Protein AF-A0ABD0Q3B2-F1 (afdb_monomer)

Organism: Cirrhinus mrigala (NCBI:txid683832)

Solvent-accessible surface area (backbone atoms only — not comparable to full-atom values): 14377 Å² total; per-residue (Å²): 105,59,69,66,43,35,27,76,31,68,46,46,49,70,80,88,77,76,95,49,36,81,89,49,32,48,35,36,31,28,31,40,70,45,72,68,30,71,78,71,72,51,94,75,22,64,41,80,75,47,57,55,81,58,48,62,44,45,81,89,39,49,60,22,42,43,37,42,35,42,29,48,10,52,80,82,55,71,57,78,69,48,76,46,70,42,83,41,44,26,33,83,44,81,87,84,59,85,53,59,71,55,30,73,80,17,80,55,67,68,58,97,92,55,79,43,76,45,76,46,74,68,65,27,55,86,59,50,72,34,68,60,30,50,65,68,75,37,58,86,53,59,70,70,64,62,35,60,66,52,41,49,46,52,50,51,42,48,58,62,42,42,36,52,40,33,39,41,36,32,41,39,28,61,62,49,44,67,68,48,48,46,35,36,40,41,76,73,44,30,48,74,51,79,46,71,42,83,102,52,77,30,17,37,35,45,32,35,24,56,92,82,46,77,89,86,80,85,87,88,78,53,70,49,57,43,41,75,68,39,77,92,29,45,72,58,41,56,60,42,58,75,37,62,74,58,38,52,66,52,74,105

Foldseek 3Di:
DQQAAAAQFKDFDDDDDDPFDPVFKWKWKWKAPDQPLVVVVDPPRIDIDDTANIDHHHPVQANIKMKMKIFTHHNPDTDDIDMDIHPGGHHYADDDDPLVVVLVVQVDADDLVDFFEAEEALAALVVCVDPCNCVPVPVVDDPVCSDPSNSLRVVLRNVLSNNGFKYKYWNAAPCCCNRGNQSSVVSSQKDKDWDADPPDRTTMMMIGHNVRDDDDDDDDDDPLCCCVPPPVNVVVVVVQVVPVVSNVVSND

InterPro domains:
  IPR005135 Endonuclease/exonuclease/phosphatase [PF03372] (119-215)
  IPR036691 Endonuclease/exonuclease/phosphatase superfamily [G3DSA:3.60.10.10] (98-249)
  IPR036691 Endonuclease/exonuclease/phosphatase superfamily [SSF56219] (105-222)
  IPR048821 2',5'-phosphodiesterase 12-like, N-terminal domain [PF21171] (1-91)
  IPR050410 CCR4/nocturin mRNA turnover and transcription [PTHR12121] (100-226)

Radius of gyration: 22.1 Å; Cα contacts (8 Å, |Δi|>4): 434; chains: 1; bounding box: 55×34×66 Å

Structure (mmCIF, N/CA/C/O backbone):
data_AF-A0ABD0Q3B2-F1
#
_entry.id   AF-A0ABD0Q3B2-F1
#
loop_
_atom_site.group_PDB
_atom_site.id
_atom_site.type_symbol
_atom_site.label_atom_id
_atom_site.label_alt_id
_atom_site.label_comp_id
_atom_site.label_asym_id
_atom_site.label_entity_id
_atom_site.label_seq_id
_atom_site.pdbx_PDB_ins_code
_atom_site.Cartn_x
_atom_site.Cartn_y
_atom_site.Cartn_z
_atom_site.occupancy
_atom_site.B_iso_or_equiv
_atom_site.auth_seq_id
_atom_site.auth_comp_id
_atom_site.auth_asym_id
_atom_site.auth_atom_id
_atom_site.pdbx_PDB_model_num
ATOM 1 N N . LEU A 1 1 ? 6.617 9.800 -9.220 1.00 91.75 1 LEU A N 1
ATOM 2 C CA . LEU A 1 1 ? 7.178 8.445 -8.994 1.00 91.75 1 LEU A CA 1
ATOM 3 C C . LEU A 1 1 ? 7.594 8.332 -7.532 1.00 91.75 1 LEU A C 1
ATOM 5 O O . LEU A 1 1 ? 7.822 9.385 -6.944 1.00 91.75 1 LEU A O 1
ATOM 9 N N . PRO A 1 2 ? 7.664 7.121 -6.948 1.00 91.38 2 PRO A N 1
ATOM 10 C CA . PRO A 1 2 ? 8.235 6.930 -5.615 1.00 91.38 2 PRO A CA 1
ATOM 11 C C . PRO A 1 2 ? 9.651 7.513 -5.521 1.00 91.38 2 PRO A C 1
ATOM 13 O O . PRO A 1 2 ? 10.395 7.476 -6.503 1.00 91.38 2 PRO A O 1
ATOM 16 N N . SER A 1 3 ? 10.004 8.047 -4.352 1.00 90.06 3 SER A N 1
ATOM 17 C CA . SER A 1 3 ? 11.338 8.576 -4.035 1.00 90.06 3 SER A CA 1
ATOM 18 C C . SER A 1 3 ? 12.398 7.474 -3.993 1.00 90.06 3 SER A C 1
ATOM 20 O O . SER A 1 3 ? 13.497 7.667 -4.510 1.00 90.06 3 SER A O 1
ATOM 22 N N . SER A 1 4 ? 12.040 6.324 -3.414 1.00 92.75 4 SER A N 1
ATOM 23 C CA . SER A 1 4 ? 12.872 5.125 -3.288 1.00 92.75 4 SER A CA 1
ATOM 24 C C . SER A 1 4 ? 12.392 4.019 -4.231 1.00 92.75 4 SER A C 1
ATOM 26 O O . SER A 1 4 ? 11.199 3.704 -4.288 1.00 92.75 4 SER A O 1
ATOM 28 N N . LEU A 1 5 ? 13.334 3.421 -4.960 1.00 96.25 5 LEU A N 1
ATOM 29 C CA . LEU A 1 5 ? 13.115 2.347 -5.927 1.00 96.25 5 LEU A CA 1
ATOM 30 C C . LEU A 1 5 ? 14.019 1.174 -5.552 1.00 96.25 5 LEU A C 1
ATOM 32 O O . LEU A 1 5 ? 15.224 1.362 -5.438 1.00 96.25 5 LEU A O 1
ATOM 36 N N . MET A 1 6 ? 13.473 -0.034 -5.411 1.00 97.56 6 MET A N 1
ATOM 37 C CA . MET A 1 6 ? 14.264 -1.221 -5.070 1.00 97.56 6 MET A CA 1
ATOM 38 C C . MET A 1 6 ? 14.091 -2.337 -6.097 1.00 97.56 6 MET A C 1
ATOM 40 O O . MET A 1 6 ? 12.980 -2.620 -6.551 1.00 97.56 6 MET A O 1
ATOM 44 N N . ALA A 1 7 ? 15.192 -3.008 -6.429 1.00 97.69 7 ALA A N 1
ATOM 45 C CA . ALA A 1 7 ? 15.169 -4.206 -7.256 1.00 97.69 7 ALA A CA 1
ATOM 46 C C . ALA A 1 7 ? 14.305 -5.301 -6.606 1.00 97.69 7 ALA A C 1
ATOM 48 O O . ALA A 1 7 ? 14.466 -5.636 -5.433 1.00 97.69 7 ALA A O 1
ATOM 49 N N . GLY A 1 8 ? 13.369 -5.853 -7.375 1.00 96.94 8 GLY A N 1
ATOM 50 C CA . GLY A 1 8 ? 12.404 -6.856 -6.941 1.00 96.94 8 GLY A CA 1
ATOM 51 C C . GLY A 1 8 ? 11.179 -6.296 -6.211 1.00 96.94 8 GLY A C 1
ATOM 52 O O . GLY A 1 8 ? 10.430 -7.095 -5.645 1.00 96.94 8 GLY A O 1
ATOM 53 N N . PHE A 1 9 ? 10.970 -4.973 -6.196 1.00 97.56 9 PHE A N 1
ATOM 54 C CA . PHE A 1 9 ? 9.820 -4.312 -5.565 1.00 97.56 9 PHE A CA 1
ATOM 55 C C . PHE A 1 9 ? 8.997 -3.512 -6.589 1.00 97.56 9 PHE A C 1
ATOM 57 O O . PHE A 1 9 ? 9.572 -2.894 -7.486 1.00 97.56 9 PHE A O 1
ATOM 64 N N . PRO A 1 10 ? 7.655 -3.513 -6.487 1.00 96.94 10 PRO A N 1
ATOM 65 C CA . PRO A 1 10 ? 6.795 -2.885 -7.482 1.00 96.94 10 PRO A CA 1
ATOM 66 C C . PRO A 1 10 ? 6.817 -1.356 -7.376 1.00 96.94 10 PRO A C 1
ATOM 68 O O . PRO A 1 10 ? 6.440 -0.764 -6.363 1.00 96.94 10 PRO A O 1
ATOM 71 N N . VAL A 1 11 ? 7.177 -0.700 -8.473 1.00 96.62 11 VAL A N 1
ATOM 72 C CA . VAL A 1 11 ? 7.132 0.751 -8.637 1.00 96.62 11 VAL A CA 1
ATOM 73 C C . VAL A 1 11 ? 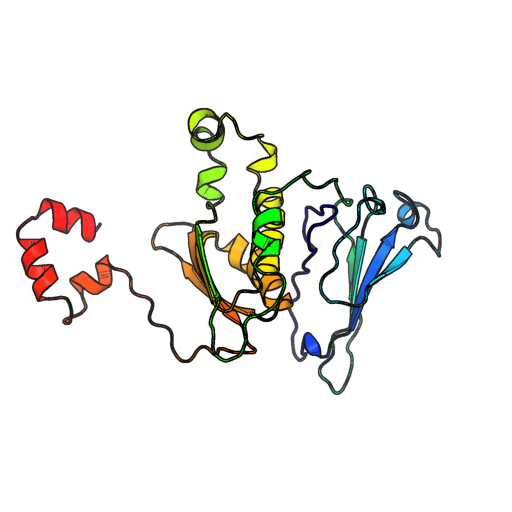5.738 1.144 -9.107 1.00 96.62 11 VAL A C 1
ATOM 75 O O . VAL A 1 11 ? 5.358 0.927 -10.257 1.00 96.62 11 VAL A O 1
ATOM 78 N N . CYS A 1 12 ? 4.976 1.735 -8.191 1.00 95.31 12 CYS A N 1
ATOM 79 C CA . CYS A 1 12 ? 3.592 2.135 -8.423 1.00 95.31 12 CYS A CA 1
ATOM 80 C C . CYS A 1 12 ? 3.503 3.664 -8.578 1.00 95.31 12 CYS A C 1
ATOM 82 O O . CYS A 1 12 ? 3.705 4.381 -7.591 1.00 95.31 12 CYS A O 1
ATOM 84 N N . PRO A 1 13 ? 3.238 4.201 -9.783 1.00 94.81 13 PRO A N 1
ATOM 85 C CA . PRO A 1 13 ? 3.098 5.636 -9.980 1.00 94.81 13 PRO A CA 1
ATOM 86 C C . PRO A 1 13 ? 1.765 6.142 -9.407 1.00 94.81 13 PRO A C 1
ATOM 88 O O . PRO A 1 13 ? 0.708 5.555 -9.644 1.00 94.81 13 PRO A O 1
ATOM 91 N N . LYS A 1 14 ? 1.811 7.277 -8.698 1.00 94.19 14 LYS A N 1
ATOM 92 C CA . LYS A 1 14 ? 0.619 8.063 -8.365 1.00 94.19 14 LYS A CA 1
ATOM 93 C C . LYS A 1 14 ? 0.149 8.805 -9.611 1.00 94.19 14 LYS A C 1
ATOM 95 O O . LYS A 1 14 ? 0.906 9.603 -10.162 1.00 94.19 14 LYS A O 1
ATOM 100 N N . LEU A 1 15 ? -1.070 8.507 -10.050 1.00 93.25 15 LEU A N 1
ATOM 101 C CA . LEU A 1 15 ? -1.687 9.085 -11.237 1.00 93.25 15 LEU A CA 1
ATOM 102 C C . LEU A 1 15 ? -3.029 9.682 -10.838 1.00 93.25 15 LEU A C 1
ATOM 104 O O . LEU A 1 15 ? -3.897 8.973 -10.340 1.00 93.25 15 LEU A O 1
ATOM 108 N N . GLU A 1 16 ? -3.178 10.977 -11.074 1.00 90.94 16 GLU A N 1
ATOM 109 C CA . GLU A 1 16 ? -4.448 11.685 -10.970 1.00 90.94 16 GLU A CA 1
ATOM 110 C C . GLU A 1 16 ? -4.842 12.079 -12.392 1.00 90.94 16 GLU A C 1
ATOM 112 O O . GLU A 1 16 ? -4.025 12.609 -13.149 1.00 90.94 16 GLU A O 1
ATOM 117 N N . MET A 1 17 ? -6.062 11.724 -12.785 1.00 90.00 17 MET A N 1
ATOM 118 C CA . MET A 1 17 ? -6.537 11.878 -14.152 1.00 90.00 17 MET A CA 1
ATOM 119 C C . MET A 1 17 ? -7.932 12.477 -14.155 1.00 90.00 17 MET A C 1
ATOM 121 O O . MET A 1 17 ? -8.809 12.044 -13.412 1.00 90.00 17 MET A O 1
ATOM 125 N N . GLU A 1 18 ? -8.135 13.440 -15.044 1.00 92.75 18 GLU A N 1
ATOM 126 C CA . GLU A 1 18 ? -9.436 14.029 -15.327 1.00 92.75 18 GLU A CA 1
ATOM 127 C C . GLU A 1 18 ? -9.885 13.607 -16.728 1.00 92.75 18 GLU A C 1
ATOM 129 O O . GLU A 1 18 ? -9.070 13.506 -17.647 1.00 92.75 18 GLU A O 1
ATOM 134 N N . PHE A 1 19 ? -11.189 13.372 -16.898 1.00 93.56 19 PHE A N 1
ATOM 135 C CA . PHE A 1 19 ? -11.814 13.028 -18.186 1.00 93.56 19 PHE A CA 1
ATOM 136 C C . PHE A 1 19 ? -11.229 11.791 -18.899 1.00 93.56 19 PHE A C 1
ATOM 138 O O . PHE A 1 19 ? -11.386 11.649 -20.117 1.00 93.56 19 PHE A O 1
ATOM 145 N N . GLY A 1 20 ? -10.587 10.892 -18.153 1.00 93.06 20 GLY A N 1
ATOM 146 C CA . GLY A 1 20 ? -9.977 9.667 -18.662 1.00 93.06 20 GLY A CA 1
ATOM 147 C C . GLY A 1 20 ? -10.163 8.477 -17.727 1.00 93.06 20 GLY A C 1
ATOM 148 O O . GLY A 1 20 ? -10.656 8.618 -16.610 1.00 93.06 20 GLY A O 1
ATOM 149 N N . ASP A 1 21 ? -9.768 7.308 -18.219 1.00 92.44 21 ASP A N 1
ATOM 150 C CA . ASP A 1 21 ? -9.742 6.047 -17.487 1.00 92.44 21 ASP A CA 1
ATOM 151 C C . ASP A 1 21 ? -8.318 5.479 -17.554 1.00 92.44 21 ASP A C 1
ATOM 153 O O . ASP A 1 21 ? -7.704 5.377 -18.622 1.00 92.44 21 ASP A O 1
ATOM 157 N N . LEU A 1 22 ? -7.771 5.110 -16.397 1.00 92.25 22 LEU A N 1
ATOM 158 C CA . LEU A 1 22 ? -6.437 4.525 -16.293 1.00 92.25 22 LEU A CA 1
ATOM 159 C C . LEU A 1 22 ? -6.346 3.163 -16.992 1.00 92.25 22 LEU A C 1
ATOM 161 O O . LEU A 1 22 ? -5.268 2.821 -17.470 1.00 92.25 22 LEU A O 1
ATOM 165 N N . ASN A 1 23 ? -7.448 2.420 -17.104 1.00 91.00 23 ASN A N 1
ATOM 166 C CA . ASN A 1 23 ? -7.490 1.155 -17.843 1.00 91.00 23 ASN A CA 1
ATOM 167 C C . ASN A 1 23 ? -7.450 1.369 -19.365 1.00 91.00 23 ASN A C 1
ATOM 169 O O . ASN A 1 23 ? -6.965 0.510 -20.093 1.00 91.00 23 ASN A O 1
ATOM 173 N N . GLU A 1 24 ? -7.902 2.534 -19.835 1.00 94.94 24 GLU A N 1
ATOM 174 C CA . GLU A 1 24 ? -7.905 2.930 -21.251 1.00 94.94 24 GLU A CA 1
ATOM 175 C C . GLU A 1 24 ? -6.679 3.781 -21.631 1.00 94.94 24 GLU A C 1
ATOM 177 O O . GLU A 1 24 ? -6.575 4.304 -22.744 1.00 94.94 24 GLU A O 1
ATOM 182 N N . SER A 1 25 ? -5.747 3.965 -20.694 1.00 96.25 25 SER A N 1
ATOM 183 C CA . SER A 1 25 ? -4.531 4.759 -20.869 1.00 96.25 25 SER A CA 1
ATOM 184 C C . SER A 1 25 ? -3.350 3.892 -21.305 1.00 96.25 25 SER A C 1
ATOM 186 O O . SER A 1 25 ? -3.321 2.683 -21.090 1.00 96.25 25 SER A O 1
ATOM 188 N N . LYS A 1 26 ? -2.338 4.510 -21.927 1.00 97.06 26 LYS A N 1
ATOM 189 C CA . LYS A 1 26 ? -1.110 3.811 -22.340 1.00 97.06 26 LYS A CA 1
ATOM 190 C C . LYS A 1 26 ? 0.040 4.146 -21.409 1.00 97.06 26 LYS A C 1
ATOM 192 O O . LYS A 1 26 ? 0.353 5.322 -21.215 1.00 97.06 26 LYS A O 1
ATOM 197 N N . PHE A 1 27 ? 0.719 3.117 -20.922 1.00 97.56 27 PHE A N 1
ATOM 198 C CA . PHE A 1 27 ? 1.891 3.247 -20.068 1.00 97.56 27 PHE A CA 1
ATOM 199 C C . PHE A 1 27 ? 3.121 2.710 -20.787 1.00 97.56 27 PHE A C 1
ATOM 201 O O . PHE A 1 27 ? 3.035 1.751 -21.549 1.00 97.56 27 PHE A O 1
ATOM 208 N N . ARG A 1 28 ? 4.267 3.357 -20.582 1.00 97.94 28 ARG A N 1
ATOM 209 C CA . ARG A 1 28 ? 5.569 2.877 -21.049 1.00 97.94 28 ARG A CA 1
ATOM 210 C C . ARG A 1 28 ? 6.618 3.184 -19.995 1.00 97.94 28 ARG A C 1
ATOM 212 O O . ARG A 1 28 ? 6.675 4.297 -19.473 1.00 97.94 28 ARG A O 1
ATOM 219 N N . TRP A 1 29 ? 7.454 2.203 -19.712 1.00 98.12 29 TRP A N 1
ATOM 220 C CA . TRP A 1 29 ? 8.580 2.311 -18.800 1.00 98.12 29 TRP A CA 1
ATOM 221 C C . TRP A 1 29 ? 9.877 2.246 -19.575 1.00 98.12 29 TRP A C 1
ATOM 223 O O . TRP A 1 29 ? 10.030 1.424 -20.478 1.00 98.12 29 TRP A O 1
ATOM 233 N N . PHE A 1 30 ? 10.825 3.082 -19.180 1.00 96.94 30 PHE A N 1
ATOM 234 C CA . PHE A 1 30 ? 12.162 3.126 -19.737 1.00 96.94 30 PHE A CA 1
ATOM 235 C C . PHE A 1 30 ? 13.182 3.118 -18.607 1.00 96.94 30 PHE A C 1
ATOM 237 O O . PHE A 1 30 ? 12.935 3.672 -17.538 1.00 96.94 30 PHE A O 1
ATOM 244 N N . LYS A 1 31 ? 14.344 2.529 -18.856 1.00 95.75 31 LYS A N 1
ATOM 245 C CA . LYS A 1 31 ? 15.515 2.631 -17.981 1.00 95.75 31 LYS A CA 1
ATOM 246 C C . LYS A 1 31 ? 16.688 3.213 -18.744 1.00 95.75 31 LYS A C 1
ATOM 248 O O . LYS A 1 31 ? 16.727 3.116 -19.972 1.00 95.75 31 LYS A O 1
ATOM 253 N N . GLU A 1 32 ? 17.642 3.777 -18.021 1.00 94.88 32 GLU A N 1
ATOM 254 C CA . GLU A 1 32 ? 18.893 4.200 -18.641 1.00 94.88 32 GLU A CA 1
ATOM 255 C C . GLU A 1 32 ? 19.636 3.015 -19.276 1.00 94.88 32 GLU A C 1
ATOM 257 O O . GLU A 1 32 ? 19.584 1.889 -18.779 1.00 94.88 32 GLU A O 1
ATOM 262 N N . THR A 1 33 ? 20.347 3.254 -20.374 1.00 92.19 33 THR A N 1
ATOM 263 C CA . THR A 1 33 ? 21.210 2.236 -21.000 1.00 92.19 33 THR A CA 1
ATOM 264 C C . THR A 1 33 ? 22.503 1.999 -20.220 1.00 92.19 33 THR A C 1
ATOM 266 O O . THR A 1 33 ? 23.014 0.879 -20.195 1.00 92.19 33 THR A O 1
ATOM 269 N N . SER A 1 34 ? 22.999 3.029 -19.535 1.00 89.00 34 SER A N 1
ATOM 270 C CA . SER A 1 34 ? 24.105 2.969 -18.581 1.00 89.00 34 SER A CA 1
ATOM 271 C C . SER A 1 34 ? 23.916 4.025 -17.487 1.00 89.00 34 SER A C 1
ATOM 273 O O . SER A 1 34 ? 23.201 5.002 -17.718 1.00 89.00 34 SER A O 1
ATOM 275 N N . PRO A 1 35 ? 24.559 3.889 -16.313 1.00 88.38 35 PRO A N 1
ATOM 276 C CA . PRO A 1 35 ? 24.433 4.880 -15.248 1.00 88.38 35 PRO A CA 1
ATOM 277 C C . PRO A 1 35 ? 24.758 6.296 -15.743 1.00 88.38 35 PRO A C 1
ATOM 279 O O . PRO A 1 35 ? 25.829 6.526 -16.303 1.00 88.38 35 PRO A O 1
ATOM 282 N N . SER A 1 36 ? 23.850 7.246 -15.510 1.00 85.50 36 SER A N 1
ATOM 283 C CA . SER A 1 36 ? 23.970 8.654 -15.932 1.00 85.50 36 SER A CA 1
ATOM 284 C C . SER A 1 36 ? 23.963 8.915 -17.452 1.00 85.50 36 SER A C 1
ATOM 286 O O . SER A 1 36 ? 24.315 10.020 -17.867 1.00 85.50 36 SER A O 1
ATOM 288 N N . ALA A 1 37 ? 23.527 7.968 -18.293 1.00 81.31 37 ALA A N 1
ATOM 289 C CA . ALA A 1 37 ? 23.467 8.137 -19.753 1.00 81.31 37 ALA A CA 1
ATOM 290 C C . ALA A 1 37 ? 22.591 9.324 -20.204 1.00 81.31 37 ALA A C 1
ATOM 292 O O . ALA A 1 37 ? 22.870 9.963 -21.220 1.00 81.31 37 ALA A O 1
ATOM 293 N N . HIS A 1 38 ? 21.547 9.665 -19.442 1.00 77.31 38 HIS A N 1
ATOM 294 C CA . HIS A 1 38 ? 20.694 10.821 -19.753 1.00 77.31 38 HIS A CA 1
ATOM 295 C C . HIS A 1 38 ? 21.427 12.171 -19.643 1.00 77.31 38 HIS A C 1
ATOM 297 O O . HIS A 1 38 ? 21.015 13.147 -20.267 1.00 77.31 38 HIS A O 1
ATOM 303 N N . MET A 1 39 ? 22.520 12.239 -18.873 1.00 79.19 39 MET A N 1
ATOM 304 C CA . MET A 1 39 ? 23.312 13.462 -18.686 1.00 79.19 39 MET A CA 1
ATOM 305 C C . MET A 1 39 ? 24.305 13.699 -19.828 1.00 79.19 39 MET A C 1
ATOM 307 O O . MET A 1 39 ? 24.748 14.826 -20.030 1.00 79.19 39 MET A O 1
ATOM 311 N N . SER A 1 40 ? 24.649 12.656 -20.591 1.00 74.06 40 SER A N 1
ATOM 312 C CA . SER A 1 40 ? 25.566 12.746 -21.736 1.00 74.06 40 SER A CA 1
ATOM 313 C C . SER A 1 40 ? 24.948 13.379 -22.988 1.00 74.06 40 SER A C 1
ATOM 315 O O . SER A 1 40 ? 25.677 13.657 -23.936 1.00 74.06 40 SER A O 1
ATOM 317 N N . GLY A 1 41 ? 23.631 13.622 -23.009 1.00 66.44 41 GLY A N 1
ATOM 318 C CA . GLY A 1 41 ? 22.933 14.190 -24.172 1.00 66.44 41 GLY A CA 1
ATOM 319 C C . GLY A 1 41 ? 22.808 13.230 -25.362 1.00 66.44 41 GLY A C 1
ATOM 320 O O . GLY A 1 41 ? 22.501 13.671 -26.469 1.00 66.44 41 GLY A O 1
ATOM 321 N N . ASP A 1 42 ? 23.055 11.937 -25.142 1.00 71.56 42 ASP A N 1
ATOM 322 C CA . ASP A 1 42 ? 22.977 10.908 -26.173 1.00 71.56 42 ASP A CA 1
ATOM 323 C C . ASP A 1 42 ? 21.512 10.598 -26.526 1.00 71.56 42 ASP A C 1
ATOM 325 O O . ASP A 1 42 ? 20.656 10.505 -25.639 1.00 71.56 42 ASP A O 1
ATOM 329 N N . GLN A 1 43 ? 21.206 10.448 -27.817 1.00 66.12 43 GLN A N 1
ATOM 330 C CA . GLN A 1 43 ? 19.822 10.280 -28.287 1.00 66.12 43 GLN A CA 1
ATOM 331 C C . GLN A 1 43 ? 19.225 8.916 -27.910 1.00 66.12 43 GLN A C 1
ATOM 333 O O . GLN A 1 43 ? 18.003 8.794 -27.848 1.00 66.12 43 GLN A O 1
ATOM 338 N N . ASP A 1 44 ? 20.067 7.924 -27.604 1.00 80.31 44 ASP A N 1
ATOM 339 C CA . ASP A 1 44 ? 19.670 6.537 -27.324 1.00 80.31 44 ASP A CA 1
ATOM 340 C C . ASP A 1 44 ? 19.932 6.130 -25.857 1.00 80.31 44 ASP A C 1
ATOM 342 O O . ASP A 1 44 ? 20.265 4.991 -25.527 1.00 80.31 44 ASP A O 1
ATOM 346 N N . CYS A 1 45 ? 19.805 7.088 -24.931 1.00 89.81 45 CYS A N 1
ATOM 347 C CA . CYS A 1 45 ? 20.066 6.876 -23.502 1.00 89.81 45 CYS A CA 1
ATOM 348 C C . CYS A 1 45 ? 18.960 6.107 -22.752 1.00 89.81 45 CYS A C 1
ATOM 350 O O . CYS A 1 45 ? 19.157 5.747 -21.589 1.00 89.81 45 CYS A O 1
ATOM 352 N N . TRP A 1 46 ? 17.823 5.822 -23.399 1.00 93.56 46 TRP A N 1
ATOM 353 C CA . TRP A 1 46 ? 16.651 5.185 -22.792 1.00 93.56 46 TRP A CA 1
ATOM 354 C C . TRP A 1 46 ? 16.255 3.898 -23.509 1.00 93.56 46 TRP A C 1
ATOM 356 O O . TRP A 1 46 ? 15.947 3.898 -24.697 1.00 93.56 46 TRP A O 1
ATOM 366 N N . LYS A 1 47 ? 16.153 2.803 -22.754 1.00 94.69 47 LYS A N 1
ATOM 367 C CA . LYS A 1 47 ? 15.639 1.518 -23.237 1.00 94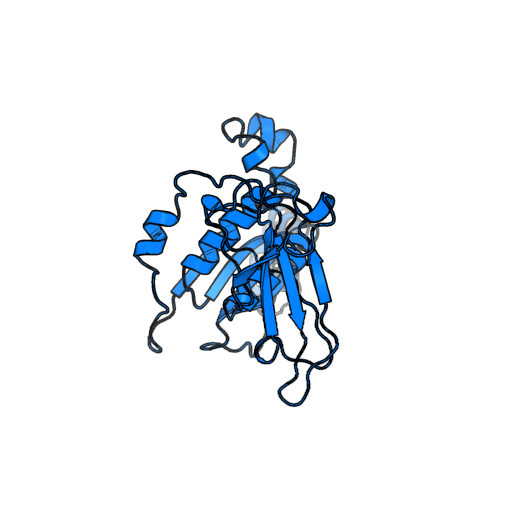.69 47 LYS A CA 1
ATOM 368 C C . LYS A 1 47 ? 14.256 1.247 -22.660 1.00 94.69 47 LYS A C 1
ATOM 370 O O . LYS A 1 47 ? 14.097 1.249 -21.442 1.00 94.69 47 LYS A O 1
ATOM 375 N N . GLU A 1 48 ? 13.277 0.959 -23.514 1.00 96.50 48 GLU A N 1
ATOM 376 C CA . GLU A 1 48 ? 11.937 0.538 -23.081 1.00 96.50 48 GLU A CA 1
ATOM 377 C C . GLU A 1 48 ? 11.981 -0.838 -22.396 1.00 96.50 48 GLU A C 1
ATOM 379 O O . GLU A 1 48 ? 12.658 -1.759 -22.862 1.00 96.50 48 GLU A O 1
ATOM 384 N N . VAL A 1 49 ? 11.269 -0.970 -21.276 1.00 96.06 49 VAL A N 1
ATOM 385 C CA . VAL A 1 49 ? 11.288 -2.162 -20.409 1.00 96.06 49 VAL A CA 1
ATOM 386 C C . VAL A 1 49 ? 9.911 -2.678 -20.007 1.00 96.06 49 VAL A C 1
ATOM 388 O O . VAL A 1 49 ? 9.828 -3.765 -19.443 1.00 96.06 49 VAL A O 1
ATOM 391 N N . GLY A 1 50 ? 8.832 -1.951 -20.290 1.00 95.06 50 GLY A N 1
ATOM 392 C CA . GLY A 1 50 ? 7.489 -2.410 -19.942 1.00 95.06 50 GLY A CA 1
ATOM 393 C C . GLY A 1 50 ? 6.392 -1.471 -20.417 1.00 95.06 50 GLY A C 1
ATOM 394 O O . GLY A 1 50 ? 6.654 -0.305 -20.707 1.00 95.06 50 GLY A O 1
ATOM 395 N N . GLN A 1 51 ? 5.168 -1.992 -20.487 1.00 96.69 51 GLN A N 1
ATOM 396 C CA . GLN A 1 51 ? 3.977 -1.255 -20.932 1.00 96.69 51 GLN A CA 1
ATOM 397 C C . GLN A 1 51 ? 2.829 -1.285 -19.913 1.00 96.69 51 GLN A C 1
ATOM 399 O O . GLN A 1 51 ? 1.768 -0.708 -20.141 1.00 96.69 51 GLN A O 1
ATOM 404 N N . ASP A 1 52 ? 3.052 -1.930 -18.770 1.00 95.75 52 ASP A N 1
ATOM 405 C CA . ASP A 1 52 ? 2.097 -1.980 -17.673 1.00 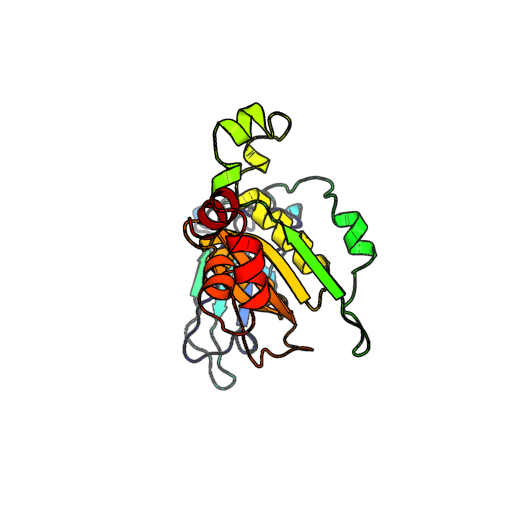95.75 52 ASP A CA 1
ATOM 406 C C . ASP A 1 52 ? 2.149 -0.707 -16.824 1.00 95.75 52 ASP A C 1
ATOM 408 O O . ASP A 1 52 ? 3.129 0.046 -16.816 1.00 95.75 52 ASP A O 1
ATOM 412 N N . ARG A 1 53 ? 1.096 -0.479 -16.036 1.00 94.94 53 ARG A N 1
ATOM 413 C CA . ARG A 1 53 ? 1.056 0.630 -15.074 1.00 94.94 53 ARG A CA 1
ATOM 414 C C . ARG A 1 53 ? 2.128 0.501 -13.988 1.00 94.94 53 ARG A C 1
ATOM 416 O O . ARG A 1 53 ? 2.647 1.513 -13.522 1.00 94.94 53 ARG A O 1
ATOM 423 N N . VAL A 1 54 ? 2.450 -0.727 -13.588 1.00 96.56 54 VAL A N 1
ATOM 424 C CA . VAL A 1 54 ? 3.437 -1.046 -12.548 1.00 96.56 54 VAL A CA 1
ATOM 425 C C . VAL A 1 54 ? 4.681 -1.627 -13.203 1.00 96.56 54 VAL A C 1
ATOM 427 O O . VAL A 1 54 ? 4.581 -2.481 -14.077 1.00 96.56 54 VAL A O 1
ATOM 430 N N . PHE A 1 55 ? 5.855 -1.207 -12.742 1.00 96.88 55 PHE A N 1
ATOM 431 C CA . PHE A 1 55 ? 7.133 -1.780 -13.158 1.00 96.88 55 PHE A CA 1
ATOM 432 C C . PHE A 1 55 ? 7.862 -2.362 -11.954 1.00 96.88 55 PHE A C 1
ATOM 434 O O . PHE A 1 55 ? 7.924 -1.724 -10.910 1.00 96.88 55 PHE A O 1
ATOM 441 N N . THR A 1 56 ? 8.424 -3.563 -12.082 1.00 97.56 56 THR A N 1
ATOM 442 C CA . THR A 1 56 ? 9.255 -4.170 -11.032 1.00 97.56 56 THR A CA 1
ATOM 443 C C . THR A 1 56 ? 10.695 -4.240 -11.536 1.00 97.56 56 THR A C 1
ATOM 445 O O . THR A 1 56 ? 10.979 -5.085 -12.388 1.00 97.56 56 THR A O 1
ATOM 448 N N . PRO A 1 57 ? 11.603 -3.371 -11.050 1.00 97.25 57 PRO A N 1
ATOM 449 C CA . PRO A 1 57 ? 13.002 -3.398 -11.442 1.00 97.25 57 PRO A CA 1
ATOM 450 C C . PRO A 1 57 ? 13.650 -4.731 -11.070 1.00 97.25 57 PRO A C 1
ATOM 452 O O . PRO A 1 57 ? 13.311 -5.349 -10.064 1.00 97.25 57 PRO A O 1
ATOM 455 N N . SER A 1 58 ? 14.613 -5.166 -11.863 1.00 96.88 58 SER A N 1
ATOM 456 C CA . SER A 1 58 ? 15.456 -6.333 -11.618 1.00 96.88 58 SER A CA 1
ATOM 457 C C . SER A 1 58 ? 16.806 -5.926 -11.022 1.00 96.88 58 SER A C 1
ATOM 459 O O . SER A 1 58 ? 17.170 -4.751 -11.000 1.00 96.88 58 SER A O 1
ATOM 461 N N . ASN A 1 59 ? 17.616 -6.903 -10.609 1.00 96.75 59 ASN A N 1
ATOM 462 C CA . ASN A 1 59 ? 18.981 -6.632 -10.139 1.00 96.75 59 ASN A CA 1
ATOM 463 C C . ASN A 1 59 ? 19.889 -6.027 -11.227 1.00 96.75 59 ASN A C 1
ATOM 465 O O . ASN A 1 59 ? 20.891 -5.402 -10.899 1.00 96.75 59 ASN A O 1
ATOM 469 N N . GLN A 1 60 ? 19.551 -6.188 -12.512 1.00 96.12 60 GLN A N 1
ATOM 470 C CA . GLN A 1 60 ? 20.291 -5.566 -13.619 1.00 96.12 60 GLN A CA 1
ATOM 471 C C . GLN A 1 60 ? 20.005 -4.067 -13.748 1.00 96.12 60 GLN A C 1
ATOM 473 O O . GLN A 1 60 ? 20.696 -3.380 -14.495 1.00 96.12 60 GLN A O 1
ATOM 478 N N . ASP A 1 61 ? 18.976 -3.576 -13.057 1.00 96.69 61 ASP A N 1
ATOM 479 C CA . ASP A 1 61 ? 18.553 -2.181 -13.123 1.00 96.69 61 ASP A CA 1
ATOM 480 C C . ASP A 1 61 ? 19.181 -1.331 -12.013 1.00 96.69 61 ASP A C 1
ATOM 482 O O . ASP A 1 61 ? 19.043 -0.111 -12.028 1.00 96.69 61 ASP A O 1
ATOM 486 N N . ILE A 1 62 ? 19.893 -1.959 -11.068 1.00 97.38 62 ILE A N 1
ATOM 487 C CA . ILE A 1 62 ? 20.543 -1.284 -9.941 1.00 97.38 62 ILE A CA 1
ATOM 488 C C . ILE A 1 62 ? 21.520 -0.216 -10.453 1.00 97.38 62 ILE A C 1
ATOM 490 O O . ILE A 1 62 ? 22.365 -0.479 -11.309 1.00 97.38 62 ILE A O 1
ATOM 494 N N . GLY A 1 63 ? 21.412 0.992 -9.898 1.00 96.69 63 GLY A N 1
ATOM 495 C CA . GLY A 1 63 ? 22.216 2.153 -10.283 1.00 96.69 63 GLY A CA 1
ATOM 496 C C . GLY A 1 63 ? 21.688 2.926 -11.495 1.00 96.69 63 GLY A C 1
ATOM 497 O O . GLY A 1 63 ? 22.285 3.939 -11.856 1.00 96.69 63 GLY A O 1
ATOM 498 N N . LEU A 1 64 ? 20.579 2.495 -12.104 1.00 96.50 64 LEU A N 1
ATOM 499 C CA . LEU A 1 64 ? 19.955 3.172 -13.242 1.00 96.50 64 LEU A CA 1
ATOM 500 C C . LEU A 1 64 ? 18.749 3.997 -12.79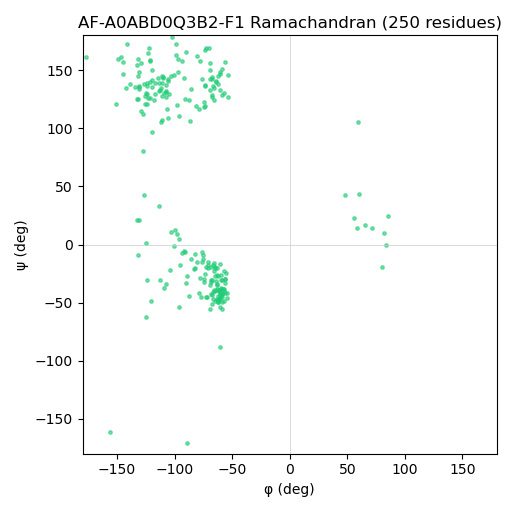3 1.00 96.50 64 LEU A C 1
ATOM 502 O O . LEU A 1 64 ? 17.999 3.598 -11.897 1.00 96.50 64 LEU A O 1
ATOM 506 N N . LYS A 1 65 ? 18.522 5.136 -13.449 1.00 96.12 65 LYS A N 1
ATOM 507 C CA . LYS A 1 65 ? 17.241 5.840 -13.367 1.00 96.12 65 LYS A CA 1
ATOM 508 C C . LYS A 1 65 ? 16.180 5.180 -14.236 1.00 96.12 65 LYS A C 1
ATOM 510 O O . LYS A 1 65 ? 16.465 4.485 -15.214 1.00 96.12 65 LYS A O 1
ATOM 515 N N . VAL A 1 66 ? 14.933 5.455 -13.879 1.00 96.81 66 VAL A N 1
ATOM 516 C CA . VAL A 1 66 ? 13.748 4.951 -14.563 1.00 96.81 66 VAL A CA 1
ATOM 517 C C . VAL A 1 66 ? 12.883 6.132 -14.989 1.00 96.81 66 VAL A C 1
ATOM 519 O O . VAL A 1 66 ? 12.658 7.062 -14.215 1.00 96.81 66 VAL A O 1
ATOM 522 N N . MET A 1 67 ? 12.377 6.086 -16.216 1.00 96.69 67 MET A N 1
ATOM 523 C CA . MET A 1 67 ? 11.423 7.044 -16.754 1.00 96.69 67 MET A CA 1
ATOM 524 C C . MET A 1 67 ? 10.087 6.352 -17.008 1.00 96.69 67 MET A C 1
ATOM 526 O O . MET A 1 67 ? 10.013 5.290 -17.623 1.00 96.69 67 MET A O 1
ATOM 530 N N . PHE A 1 68 ? 9.019 6.987 -16.550 1.00 97.56 68 PHE A N 1
ATOM 531 C CA . PHE A 1 68 ? 7.649 6.564 -16.776 1.00 97.56 68 PHE A CA 1
ATOM 532 C C . PHE A 1 68 ? 6.965 7.524 -17.741 1.00 97.56 68 PHE A C 1
ATOM 534 O O . PHE A 1 68 ? 6.986 8.734 -17.526 1.00 97.56 68 PHE A O 1
ATOM 541 N N . LYS A 1 69 ? 6.321 6.988 -18.774 1.00 97.50 69 LYS A N 1
ATOM 542 C CA . LYS A 1 69 ? 5.525 7.741 -19.739 1.00 97.50 69 LYS A CA 1
ATOM 543 C C . LYS A 1 69 ? 4.078 7.273 -19.691 1.00 97.50 69 LYS A C 1
ATOM 545 O O . LYS A 1 69 ? 3.800 6.096 -19.903 1.00 97.50 69 LYS A O 1
ATOM 550 N N . CYS A 1 70 ? 3.160 8.206 -19.468 1.00 97.25 70 CYS A N 1
ATOM 551 C CA . CYS A 1 70 ? 1.721 7.968 -19.488 1.00 97.25 70 CYS A CA 1
ATOM 552 C C . CYS A 1 70 ? 1.079 8.782 -20.608 1.00 97.25 70 CYS A C 1
ATOM 554 O O . CYS A 1 70 ? 1.310 9.984 -20.709 1.00 97.25 70 CYS A O 1
ATOM 556 N N . THR A 1 71 ? 0.265 8.134 -21.438 1.00 97.31 71 THR A N 1
ATOM 557 C CA . THR A 1 71 ? -0.623 8.804 -22.394 1.00 97.31 71 THR A CA 1
ATOM 558 C C . THR A 1 71 ? -2.063 8.593 -21.923 1.00 97.31 71 THR A C 1
ATOM 560 O O . THR A 1 71 ? -2.547 7.460 -22.018 1.00 97.31 71 THR A O 1
ATOM 563 N N . PRO A 1 72 ? -2.736 9.631 -21.392 1.00 96.94 72 PRO A N 1
ATOM 564 C CA . PRO A 1 72 ? -4.081 9.495 -20.845 1.00 96.94 72 PRO A CA 1
ATOM 565 C C . PRO A 1 72 ? -5.070 9.145 -21.957 1.00 96.94 72 PRO A C 1
ATOM 567 O O . PRO A 1 72 ? -5.032 9.747 -23.031 1.00 96.94 72 PRO A O 1
ATOM 570 N N . GLY A 1 73 ? -5.947 8.181 -21.705 1.00 96.69 73 GLY A N 1
ATOM 571 C CA . GLY A 1 73 ? -6.986 7.748 -22.635 1.00 96.69 73 GLY A CA 1
ATOM 572 C C . GLY A 1 73 ? -8.349 7.660 -21.959 1.00 96.69 73 GLY A C 1
ATOM 573 O O . GLY A 1 73 ? -8.447 7.596 -20.738 1.00 96.69 73 GLY A O 1
ATOM 574 N N . ASN A 1 74 ? -9.414 7.688 -22.756 1.00 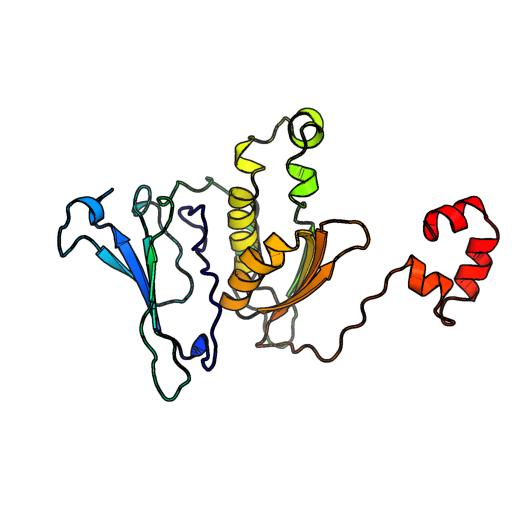95.56 74 ASN A N 1
ATOM 575 C CA . ASN A 1 74 ? -10.793 7.559 -22.268 1.00 95.56 74 ASN A CA 1
ATOM 576 C C . ASN A 1 74 ? -11.625 6.550 -23.086 1.00 95.56 74 ASN A C 1
ATOM 578 O O . ASN A 1 74 ? -12.845 6.674 -23.174 1.00 95.56 74 ASN A O 1
ATOM 582 N N . GLY A 1 75 ? -10.951 5.637 -23.791 1.00 93.75 75 GLY A N 1
ATOM 583 C CA . GLY A 1 75 ? -11.544 4.669 -24.721 1.00 93.75 75 GLY A CA 1
ATOM 584 C C . GLY A 1 75 ? -11.879 5.230 -26.111 1.00 93.75 75 GLY A C 1
ATOM 585 O O . GLY A 1 75 ? -11.988 4.470 -27.069 1.00 93.75 75 GLY A O 1
ATOM 586 N N . SER A 1 76 ? -11.996 6.556 -26.267 1.00 94.69 76 SER A N 1
ATOM 587 C CA . SER A 1 76 ? -12.299 7.196 -27.563 1.00 94.69 76 SER A CA 1
ATOM 588 C C . SER A 1 76 ? -11.122 7.963 -28.165 1.00 94.69 76 SER A C 1
ATOM 590 O O . SER A 1 76 ? -10.924 7.962 -29.379 1.00 94.69 76 SER A O 1
ATOM 592 N N . ARG A 1 77 ? -10.329 8.630 -27.323 1.00 95.69 77 ARG A N 1
ATOM 593 C CA . ARG A 1 77 ? -9.179 9.443 -27.726 1.00 95.69 77 ARG A CA 1
ATOM 594 C C . ARG A 1 77 ? -8.081 9.382 -26.679 1.00 95.69 77 ARG A C 1
ATOM 596 O O . ARG A 1 77 ? -8.334 9.053 -25.521 1.00 95.69 77 ARG A O 1
ATOM 603 N N . PHE A 1 78 ? -6.884 9.754 -27.110 1.00 97.44 78 PHE A N 1
ATOM 604 C CA . PHE A 1 78 ? -5.734 9.963 -26.242 1.00 97.44 78 PHE A CA 1
ATOM 605 C C . PHE A 1 78 ? -5.458 11.459 -26.097 1.00 97.44 78 PHE A C 1
ATOM 607 O O . PHE A 1 78 ? -5.629 12.217 -27.053 1.00 97.44 78 PHE A O 1
ATOM 614 N N . GLY A 1 79 ? -5.064 11.873 -24.897 1.00 96.06 79 GLY A N 1
ATOM 615 C CA . GLY A 1 79 ? -4.521 13.200 -24.633 1.00 96.06 79 GLY A CA 1
ATOM 616 C C . GLY A 1 79 ? -3.003 13.249 -24.813 1.00 96.06 79 GLY A C 1
ATOM 617 O O . GLY A 1 79 ? -2.377 12.299 -25.284 1.00 96.06 79 GLY A O 1
ATOM 618 N N . GLU A 1 80 ? -2.409 14.366 -24.400 1.00 96.31 80 GLU A N 1
ATOM 619 C CA . GLU A 1 80 ? -0.964 14.582 -24.499 1.00 96.31 80 GLU A CA 1
ATOM 620 C C . GLU A 1 80 ? -0.181 13.674 -23.537 1.00 96.31 80 GLU A C 1
ATOM 622 O O . GLU A 1 80 ? -0.520 13.603 -22.348 1.00 96.31 80 GLU A O 1
ATOM 627 N N . PRO A 1 81 ? 0.888 13.001 -24.003 1.00 96.19 81 PRO A N 1
ATOM 628 C CA . PRO A 1 81 ? 1.713 12.177 -23.140 1.00 96.19 81 PRO A CA 1
ATOM 629 C C . PRO A 1 81 ? 2.487 13.023 -22.123 1.00 96.19 81 PRO A C 1
ATOM 631 O O . PRO A 1 81 ? 2.979 14.113 -22.420 1.00 96.19 81 PRO A O 1
ATOM 634 N N . LYS A 1 82 ? 2.654 12.478 -20.919 1.00 96.19 82 LYS A N 1
ATOM 635 C CA . LYS A 1 82 ? 3.501 13.034 -19.862 1.00 96.19 82 LYS A CA 1
ATOM 636 C C . LYS A 1 82 ? 4.567 12.035 -19.455 1.00 96.19 82 LYS A C 1
ATOM 638 O O . LYS A 1 82 ? 4.303 10.839 -19.346 1.00 96.19 82 LYS A O 1
ATOM 643 N N . GLU A 1 83 ? 5.764 12.553 -19.222 1.00 95.56 83 GLU A N 1
ATOM 644 C CA . GLU A 1 83 ? 6.942 11.787 -18.829 1.00 95.56 83 GLU A CA 1
ATOM 645 C C . GLU A 1 83 ? 7.391 12.224 -17.434 1.00 95.56 83 GLU A C 1
ATOM 647 O O . GLU A 1 83 ? 7.355 13.408 -17.097 1.00 95.56 83 GLU A O 1
ATOM 652 N N . LEU A 1 84 ? 7.785 11.257 -16.610 1.00 95.00 84 LEU A N 1
ATOM 653 C CA . LEU A 1 84 ? 8.297 11.459 -15.262 1.00 95.00 84 LEU A CA 1
ATOM 654 C C . LEU A 1 84 ? 9.581 10.658 -15.091 1.00 95.00 84 LEU A C 1
ATOM 656 O O . LEU A 1 84 ? 9.589 9.443 -15.275 1.00 95.00 84 LEU A O 1
ATOM 660 N N . LEU A 1 85 ? 10.644 11.342 -14.688 1.00 95.38 85 LEU A N 1
ATOM 661 C CA . LEU A 1 85 ? 11.925 10.736 -14.348 1.00 95.38 85 LEU A CA 1
ATOM 662 C C . LEU A 1 85 ? 11.983 10.421 -12.848 1.00 95.38 85 LEU A C 1
ATOM 664 O O . LEU A 1 85 ? 11.474 11.188 -12.027 1.00 95.38 85 LEU A O 1
ATOM 668 N N . SER A 1 86 ? 12.614 9.309 -12.478 1.00 95.81 86 SER A N 1
ATOM 669 C CA . SER A 1 86 ? 12.879 8.986 -11.079 1.00 95.81 86 SER A CA 1
ATOM 670 C C . SER A 1 86 ? 13.829 9.999 -10.428 1.00 95.81 86 SER A C 1
ATOM 672 O O . SER A 1 86 ? 14.819 10.450 -11.019 1.00 95.81 86 SER A O 1
ATOM 674 N N . SER A 1 87 ? 13.540 10.353 -9.174 1.00 93.69 87 SER A N 1
ATOM 675 C CA . SER A 1 87 ? 14.420 11.206 -8.368 1.00 93.69 87 SER A CA 1
ATOM 676 C C . SER A 1 87 ? 15.737 10.493 -8.062 1.00 93.69 87 SER A C 1
ATOM 678 O O . SER A 1 87 ? 16.807 11.065 -8.274 1.00 93.69 87 SER A O 1
ATOM 680 N N . GLY A 1 88 ? 15.645 9.234 -7.626 1.00 93.62 88 GLY A N 1
ATOM 681 C CA . GLY A 1 88 ? 16.769 8.346 -7.344 1.00 93.62 88 GLY A CA 1
ATOM 682 C C . GLY A 1 88 ? 17.025 7.315 -8.442 1.00 93.62 88 GLY A C 1
ATOM 683 O O . GLY A 1 88 ? 16.313 7.246 -9.450 1.00 93.62 88 GLY A O 1
ATOM 684 N N . VAL A 1 89 ? 18.065 6.516 -8.226 1.00 96.75 89 VAL A N 1
ATOM 685 C CA . VAL A 1 89 ? 18.358 5.304 -9.002 1.00 96.75 89 VAL A CA 1
ATOM 686 C C . VAL A 1 89 ? 17.683 4.096 -8.354 1.00 96.75 89 VAL A C 1
ATOM 688 O O . VAL A 1 89 ? 17.250 4.169 -7.208 1.00 96.75 89 VAL A O 1
ATOM 691 N N . VAL A 1 90 ? 17.596 2.978 -9.070 1.00 97.69 90 VAL A N 1
ATOM 692 C CA . VAL A 1 90 ? 17.193 1.704 -8.463 1.00 97.69 90 VAL A CA 1
ATOM 693 C C . VAL A 1 90 ? 18.277 1.240 -7.491 1.00 97.69 90 VAL A C 1
ATOM 695 O O . VAL A 1 90 ? 19.448 1.119 -7.853 1.00 97.69 90 VAL A O 1
ATOM 698 N N . GLU A 1 91 ? 17.880 0.951 -6.262 1.00 97.38 91 GLU A N 1
ATOM 699 C CA . GLU A 1 91 ? 18.732 0.429 -5.200 1.00 97.38 91 GLU A CA 1
ATOM 700 C C . GLU A 1 91 ? 18.578 -1.092 -5.068 1.00 97.38 91 GLU A C 1
ATOM 702 O O . GLU A 1 91 ? 17.616 -1.700 -5.552 1.00 97.38 91 GLU A O 1
ATOM 707 N N . ALA A 1 92 ? 19.537 -1.731 -4.401 1.00 97.00 92 ALA A N 1
ATOM 708 C CA . ALA A 1 92 ? 19.393 -3.131 -4.030 1.00 97.00 92 ALA A CA 1
ATOM 709 C C . ALA A 1 92 ? 18.276 -3.274 -2.984 1.00 97.00 92 ALA A C 1
ATOM 711 O O . ALA A 1 92 ? 18.279 -2.582 -1.967 1.00 97.00 92 ALA A O 1
ATOM 712 N N . GLY A 1 93 ? 17.330 -4.183 -3.223 1.00 94.38 93 GLY A N 1
ATOM 713 C CA . GLY A 1 93 ? 16.358 -4.565 -2.202 1.00 94.38 93 GLY A CA 1
ATOM 714 C C . GLY A 1 93 ? 17.001 -5.370 -1.063 1.00 94.38 93 GLY A C 1
ATOM 715 O O . GLY A 1 93 ? 18.140 -5.832 -1.192 1.00 94.38 93 GLY A O 1
ATOM 716 N N . PRO A 1 94 ? 16.282 -5.590 0.053 1.00 94.25 94 PRO A N 1
ATOM 717 C CA . PRO A 1 94 ? 16.683 -6.605 1.023 1.00 94.25 94 PRO A CA 1
ATOM 718 C C . PRO A 1 94 ? 16.8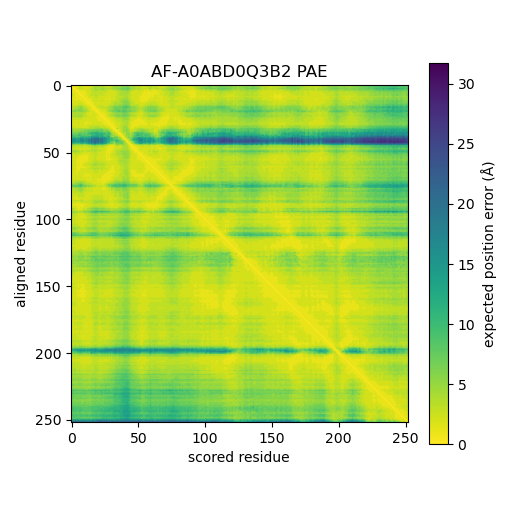05 -7.980 0.357 1.00 94.25 94 PRO A C 1
ATOM 720 O O . PRO A 1 94 ? 16.168 -8.241 -0.660 1.00 94.25 94 PRO A O 1
ATOM 723 N N . GLY A 1 95 ? 17.598 -8.865 0.967 1.00 91.94 95 GLY A N 1
ATOM 724 C CA . GLY A 1 95 ? 17.739 -10.250 0.520 1.00 91.94 95 GLY A CA 1
ATOM 725 C C . GLY A 1 95 ? 16.410 -11.007 0.567 1.00 91.94 95 GLY A C 1
ATOM 726 O O . GLY A 1 95 ? 15.683 -11.061 -0.417 1.00 91.94 95 GLY A O 1
ATOM 727 N N . THR A 1 96 ? 16.093 -11.619 1.707 1.00 93.19 96 THR A N 1
ATOM 728 C CA . THR A 1 96 ? 14.832 -12.354 1.886 1.00 93.19 96 THR A CA 1
ATOM 729 C C . THR A 1 96 ? 13.900 -11.566 2.790 1.00 93.19 96 THR A C 1
ATOM 731 O O . THR A 1 96 ? 14.294 -11.144 3.878 1.00 93.19 96 THR A O 1
ATOM 734 N N . CYS A 1 97 ? 12.654 -11.406 2.362 1.00 97.25 97 CYS A N 1
ATOM 735 C CA . CYS A 1 97 ? 11.583 -10.844 3.165 1.00 97.25 97 CYS A CA 1
ATOM 736 C C . CYS A 1 97 ? 10.750 -11.960 3.800 1.00 97.25 97 CYS A C 1
ATOM 738 O O . CYS A 1 97 ? 10.533 -13.025 3.222 1.00 97.25 97 CYS A O 1
ATOM 740 N N . THR A 1 98 ? 10.210 -11.708 4.991 1.00 97.00 98 THR A N 1
ATOM 741 C CA . THR A 1 98 ? 9.375 -12.686 5.713 1.00 97.00 98 THR A CA 1
ATOM 742 C C . THR A 1 98 ? 8.123 -13.090 4.927 1.00 97.00 98 THR A C 1
ATOM 744 O O . THR A 1 98 ? 7.657 -14.227 5.039 1.00 97.00 98 THR A O 1
ATOM 747 N N . PHE A 1 99 ? 7.591 -12.186 4.101 1.00 97.88 99 PHE A N 1
ATOM 748 C CA . PHE A 1 99 ? 6.432 -12.438 3.249 1.00 97.88 99 PHE A CA 1
ATOM 749 C C . PHE A 1 99 ? 6.733 -13.282 2.004 1.00 97.88 99 PHE A C 1
ATOM 751 O O . PHE A 1 99 ? 5.789 -13.835 1.446 1.00 97.88 99 PHE A O 1
ATOM 758 N N . ASP A 1 100 ? 7.996 -13.474 1.603 1.00 97.25 100 ASP A N 1
ATOM 759 C CA . ASP A 1 100 ? 8.329 -14.238 0.388 1.00 97.25 100 ASP A CA 1
ATOM 760 C C . ASP A 1 100 ? 7.810 -15.686 0.488 1.00 97.25 100 ASP A C 1
ATOM 762 O O . ASP A 1 100 ? 7.155 -16.201 -0.419 1.00 97.25 100 ASP A O 1
ATOM 766 N N . ASN A 1 101 ? 7.986 -16.321 1.652 1.00 97.25 101 ASN A N 1
ATOM 767 C CA . ASN A 1 101 ? 7.445 -17.659 1.917 1.00 97.25 101 ASN A CA 1
ATOM 768 C C . ASN A 1 101 ? 5.909 -17.672 1.979 1.00 97.25 101 ASN A C 1
ATOM 770 O O . ASN A 1 101 ? 5.282 -18.669 1.624 1.00 97.25 101 ASN A O 1
ATOM 774 N N . ARG A 1 102 ? 5.281 -16.572 2.418 1.00 98.12 102 ARG A N 1
ATOM 775 C CA . ARG A 1 102 ? 3.815 -16.440 2.500 1.00 98.12 102 ARG A CA 1
ATOM 776 C C . ARG A 1 102 ? 3.200 -16.258 1.108 1.00 98.12 102 ARG A C 1
ATOM 778 O O . ARG A 1 102 ? 2.106 -16.763 0.848 1.00 98.12 102 ARG A O 1
ATOM 785 N N . HIS A 1 103 ? 3.915 -15.606 0.191 1.00 98.44 103 HIS A N 1
ATOM 786 C CA . HIS A 1 103 ? 3.503 -15.435 -1.206 1.00 98.44 103 HIS A CA 1
ATOM 787 C C . HIS A 1 103 ? 3.383 -16.760 -1.962 1.00 98.44 103 HIS A C 1
ATOM 789 O O . HIS A 1 103 ? 2.520 -16.894 -2.828 1.00 98.44 103 HIS A O 1
ATOM 795 N N . MET A 1 104 ? 4.115 -17.800 -1.550 1.00 97.75 104 MET A N 1
ATOM 796 C CA . MET A 1 104 ? 3.952 -19.154 -2.100 1.00 97.75 104 MET A CA 1
ATOM 797 C C . MET A 1 104 ? 2.541 -19.731 -1.904 1.00 97.75 104 MET A C 1
ATOM 799 O O . MET A 1 104 ? 2.089 -20.527 -2.723 1.00 97.75 104 MET A O 1
ATOM 803 N N . TYR A 1 105 ? 1.811 -19.290 -0.876 1.00 98.06 105 TYR A N 1
ATOM 804 C CA . TYR A 1 105 ? 0.430 -19.714 -0.597 1.00 98.06 105 TYR A CA 1
ATOM 805 C C . TYR A 1 105 ? -0.624 -18.812 -1.248 1.00 98.06 105 TYR A C 1
ATOM 807 O O . TYR A 1 105 ? -1.822 -19.079 -1.162 1.00 98.06 105 TYR A O 1
ATOM 815 N N . THR A 1 106 ? -0.197 -17.718 -1.877 1.00 97.94 106 THR A N 1
ATOM 816 C CA . THR A 1 106 ? -1.080 -16.651 -2.361 1.00 97.94 106 THR A CA 1
ATOM 817 C C . THR A 1 106 ? -0.796 -16.259 -3.810 1.00 97.94 106 THR A C 1
ATOM 819 O O . THR A 1 106 ? -1.228 -15.213 -4.273 1.00 97.94 106 THR A O 1
ATOM 822 N N . GLN A 1 107 ? -0.156 -17.150 -4.574 1.00 96.44 107 GLN A N 1
ATOM 823 C CA . GLN A 1 107 ? 0.262 -16.928 -5.967 1.00 96.44 107 GLN A CA 1
ATOM 824 C C . GLN A 1 107 ? -0.869 -16.551 -6.935 1.00 96.44 107 GLN A C 1
ATOM 826 O O . GLN A 1 107 ? -0.609 -15.999 -8.001 1.00 96.44 107 GLN A O 1
ATOM 831 N N . LYS A 1 108 ? -2.115 -16.894 -6.598 1.00 95.88 108 LYS A N 1
ATOM 832 C CA . LYS A 1 108 ? -3.296 -16.638 -7.423 1.00 95.88 108 LYS A CA 1
ATOM 833 C C . LYS A 1 108 ? -4.388 -15.965 -6.604 1.00 95.88 108 LYS A C 1
ATOM 835 O O . LYS A 1 108 ? -4.454 -16.121 -5.376 1.00 95.88 108 LYS A O 1
ATOM 840 N N . LEU A 1 109 ? -5.255 -15.266 -7.328 1.00 96.44 109 LEU A N 1
ATOM 841 C CA . LEU A 1 109 ? -6.555 -14.832 -6.833 1.00 96.44 109 LEU A CA 1
ATOM 842 C C . LEU A 1 109 ? -7.386 -16.045 -6.397 1.00 96.44 109 LEU A C 1
ATOM 844 O O . LEU A 1 109 ? -7.205 -17.159 -6.898 1.00 96.44 109 LEU A O 1
ATOM 848 N N . THR A 1 110 ? -8.269 -15.815 -5.436 1.00 96.88 110 THR A N 1
ATOM 849 C CA . THR A 1 110 ? -9.286 -16.774 -4.999 1.00 96.88 110 THR A CA 1
ATOM 850 C C . THR A 1 110 ? -10.348 -16.964 -6.082 1.00 96.88 110 THR A C 1
ATOM 852 O O . THR A 1 110 ? -10.556 -16.091 -6.926 1.00 96.88 110 THR A O 1
ATOM 855 N N . ASP A 1 111 ? -11.039 -18.102 -6.058 1.00 95.38 111 ASP A N 1
ATOM 856 C CA . ASP A 1 111 ? -12.230 -18.310 -6.887 1.00 95.38 111 ASP A CA 1
ATOM 857 C C . ASP A 1 111 ? -13.431 -17.498 -6.375 1.00 95.38 111 ASP A C 1
ATOM 859 O O . ASP A 1 111 ? -13.414 -16.970 -5.265 1.00 95.38 111 ASP A O 1
ATOM 863 N N . GLU A 1 112 ? -14.508 -17.419 -7.155 1.00 92.50 112 GLU A N 1
ATOM 864 C CA . GLU A 1 112 ? -15.730 -16.680 -6.793 1.00 92.50 112 GLU A CA 1
ATOM 865 C C . GLU A 1 112 ? -16.425 -17.185 -5.515 1.00 92.50 112 GLU A C 1
ATOM 867 O O . GLU A 1 112 ? -17.242 -16.476 -4.935 1.00 92.50 112 GLU A O 1
ATOM 872 N N . SER A 1 113 ? -16.101 -18.393 -5.045 1.00 95.31 113 SER A N 1
ATOM 873 C CA . SER A 1 113 ? -16.720 -18.994 -3.857 1.00 95.31 113 SER A CA 1
ATOM 874 C C . SER A 1 113 ? -15.988 -18.686 -2.550 1.00 95.31 113 SER A C 1
ATOM 876 O O . SER A 1 113 ? -16.471 -19.036 -1.473 1.00 95.31 113 SER A O 1
ATOM 878 N N . SER A 1 114 ? -14.827 -18.033 -2.623 1.00 97.00 114 SER A N 1
ATOM 879 C CA . SER A 1 114 ? -13.969 -17.770 -1.472 1.00 97.00 114 SER A CA 1
ATOM 880 C C . SER A 1 114 ? -13.499 -16.317 -1.409 1.00 97.00 114 SER A C 1
ATOM 882 O O . SER A 1 114 ? -13.421 -15.607 -2.411 1.00 97.00 114 SER A O 1
ATOM 884 N N . LEU A 1 115 ? -13.186 -15.860 -0.196 1.00 97.94 115 LEU A N 1
ATOM 885 C CA . LEU A 1 115 ? -12.612 -14.541 0.054 1.00 97.94 115 LEU A CA 1
ATOM 886 C C . LEU A 1 115 ? -11.317 -14.687 0.845 1.00 97.94 115 LEU A C 1
ATOM 888 O O . LEU A 1 115 ? -11.276 -15.356 1.878 1.00 97.94 115 LEU A O 1
ATOM 892 N N . ARG A 1 116 ? -10.259 -14.026 0.379 1.00 98.62 116 ARG A N 1
ATOM 893 C CA . ARG A 1 116 ? -9.004 -13.871 1.112 1.00 98.62 116 ARG A CA 1
ATOM 894 C C . ARG A 1 116 ? -8.988 -12.518 1.805 1.00 98.62 116 ARG A C 1
ATOM 896 O O . ARG A 1 116 ? -9.033 -11.476 1.153 1.00 98.62 116 ARG A O 1
ATOM 903 N N . VAL A 1 117 ? -8.876 -12.553 3.127 1.00 98.69 117 VAL A N 1
ATOM 904 C CA . VAL A 1 117 ? -8.901 -11.365 3.982 1.00 98.69 117 VAL A CA 1
ATOM 905 C C . VAL A 1 117 ? -7.534 -11.164 4.625 1.00 98.69 117 VAL A C 1
ATOM 907 O O . VAL A 1 117 ? -6.945 -12.105 5.155 1.00 98.69 117 VAL A O 1
ATOM 910 N N . VAL A 1 118 ? -7.037 -9.932 4.586 1.00 98.81 118 VAL A N 1
ATOM 911 C CA . VAL A 1 118 ? -5.825 -9.496 5.285 1.00 98.81 118 VAL A CA 1
ATOM 912 C C . VAL A 1 118 ? -6.225 -8.518 6.382 1.00 98.81 118 VAL A C 1
ATOM 914 O O . VAL A 1 118 ? -6.998 -7.598 6.135 1.00 98.81 118 VAL A O 1
ATOM 917 N N . SER A 1 119 ? -5.664 -8.691 7.577 1.00 98.75 119 SER A N 1
ATOM 918 C CA . SER A 1 119 ? -5.657 -7.667 8.622 1.00 98.75 119 SER A CA 1
ATOM 919 C C . SER A 1 119 ? -4.214 -7.368 8.986 1.00 98.75 119 SER A C 1
ATOM 921 O O . SER A 1 119 ? -3.471 -8.304 9.291 1.00 98.75 119 SER A O 1
ATOM 923 N N . TYR A 1 120 ? -3.805 -6.101 8.934 1.00 98.75 120 TYR A N 1
ATOM 924 C CA . TYR A 1 120 ? -2.416 -5.744 9.199 1.00 98.75 120 TYR A CA 1
ATOM 925 C C . TYR A 1 120 ? -2.261 -4.337 9.790 1.00 98.75 120 TYR A C 1
ATOM 927 O O . TYR A 1 120 ? -2.611 -3.341 9.164 1.00 98.75 120 TYR A O 1
ATOM 935 N N . ASN A 1 121 ? -1.679 -4.258 10.985 1.00 98.44 121 ASN A N 1
ATOM 936 C CA . ASN A 1 121 ? -1.153 -3.013 11.526 1.00 98.44 121 ASN A CA 1
ATOM 937 C C . ASN A 1 121 ? 0.213 -2.736 10.882 1.00 98.44 121 ASN A C 1
ATOM 939 O O . ASN A 1 121 ? 1.137 -3.535 11.044 1.00 98.44 121 ASN A O 1
ATOM 943 N N . ILE A 1 122 ? 0.319 -1.634 10.139 1.00 97.69 122 ILE A N 1
ATOM 944 C CA . ILE A 1 122 ? 1.486 -1.339 9.297 1.00 97.69 122 ILE A CA 1
ATOM 945 C C . ILE A 1 122 ? 2.501 -0.384 9.938 1.00 97.69 122 ILE A C 1
ATOM 947 O O . ILE A 1 122 ? 3.449 0.015 9.258 1.00 97.69 122 ILE A O 1
ATOM 951 N N . LEU A 1 123 ? 2.332 -0.073 11.229 1.00 96.88 123 LEU A N 1
ATOM 952 C CA . LEU A 1 123 ? 3.172 0.826 12.022 1.00 96.88 123 LEU A CA 1
ATOM 953 C C . LEU A 1 123 ? 3.235 2.257 11.455 1.00 96.88 123 LEU A C 1
ATOM 955 O O . LEU A 1 123 ? 3.948 2.534 10.483 1.00 96.88 123 LEU A O 1
ATOM 959 N N . ALA A 1 124 ? 2.543 3.191 12.100 1.00 94.38 124 ALA A N 1
ATOM 960 C CA . ALA A 1 124 ? 2.467 4.572 11.624 1.00 94.38 124 ALA A CA 1
ATOM 961 C C . ALA A 1 124 ? 3.831 5.270 11.738 1.00 94.38 124 ALA A C 1
ATOM 963 O O . ALA A 1 124 ? 4.569 5.077 12.712 1.00 94.38 124 ALA A O 1
ATOM 964 N N . ASP A 1 125 ? 4.178 6.112 10.759 1.00 92.75 125 ASP A N 1
ATOM 965 C CA . ASP A 1 125 ? 5.467 6.815 10.758 1.00 92.75 125 ASP A CA 1
ATOM 966 C C . ASP A 1 125 ? 5.633 7.716 11.963 1.00 92.75 125 ASP A C 1
ATOM 968 O O . ASP A 1 125 ? 6.711 7.783 12.551 1.00 92.75 125 ASP A O 1
ATOM 972 N N . ILE A 1 126 ? 4.545 8.387 12.347 1.00 86.50 126 ILE A N 1
ATOM 973 C CA . ILE A 1 126 ? 4.562 9.315 13.470 1.00 86.50 126 ILE A CA 1
ATOM 974 C C . ILE A 1 126 ? 5.053 8.650 14.759 1.00 86.50 126 ILE A C 1
ATOM 976 O O . ILE A 1 126 ? 5.677 9.303 15.593 1.00 86.50 126 ILE A O 1
ATOM 980 N N . TYR A 1 127 ? 4.823 7.344 14.906 1.00 88.94 127 TYR A N 1
ATOM 981 C CA . TYR A 1 127 ? 5.324 6.572 16.032 1.00 88.94 127 TYR A CA 1
ATOM 982 C C . TYR A 1 127 ? 6.726 6.031 15.756 1.00 88.94 127 TYR A C 1
ATOM 984 O O . TYR A 1 127 ? 7.597 6.155 16.617 1.00 88.94 127 TYR A O 1
ATOM 992 N N . ALA A 1 128 ? 6.990 5.489 14.564 1.00 89.12 128 ALA A N 1
ATOM 993 C CA . ALA A 1 128 ? 8.278 4.883 14.213 1.00 89.12 128 ALA A CA 1
ATOM 994 C C . ALA A 1 128 ? 9.460 5.872 14.208 1.00 89.12 128 ALA A C 1
ATOM 996 O O . ALA A 1 128 ? 10.585 5.487 14.531 1.00 89.12 128 ALA A O 1
ATOM 997 N N . GLN A 1 129 ? 9.213 7.142 13.878 1.00 88.38 129 GLN A N 1
ATOM 998 C CA . GLN A 1 129 ? 10.255 8.157 13.696 1.00 88.38 129 GLN A CA 1
ATOM 999 C C . GLN A 1 129 ? 10.750 8.803 14.995 1.00 88.38 129 GLN A C 1
ATOM 1001 O O . GLN A 1 129 ? 11.726 9.551 14.969 1.00 88.38 129 GLN A O 1
ATOM 1006 N N . THR A 1 130 ? 10.109 8.529 16.133 1.00 90.69 130 THR A N 1
ATOM 1007 C CA . THR A 1 130 ? 10.507 9.130 17.414 1.00 90.69 130 THR A CA 1
ATOM 1008 C C . THR A 1 130 ? 11.862 8.604 17.899 1.00 90.69 130 THR A C 1
ATOM 1010 O O . THR A 1 130 ? 12.204 7.439 17.678 1.00 90.69 130 THR A O 1
ATOM 1013 N N . ASP A 1 131 ? 12.615 9.428 18.636 1.00 90.62 131 ASP A N 1
ATOM 1014 C CA . ASP A 1 131 ? 13.876 8.997 19.260 1.00 90.62 131 ASP A CA 1
ATOM 1015 C C . ASP A 1 131 ? 13.667 7.793 20.181 1.00 90.62 131 ASP A C 1
ATOM 1017 O O . ASP A 1 131 ? 14.471 6.862 20.187 1.00 90.62 131 ASP A O 1
ATOM 1021 N N . LEU A 1 132 ? 12.551 7.770 20.918 1.00 92.62 132 LEU A N 1
ATOM 1022 C CA . LEU A 1 132 ? 12.158 6.634 21.748 1.00 92.62 132 LEU A CA 1
ATOM 1023 C C . LEU A 1 132 ? 12.001 5.360 20.907 1.00 92.62 132 LEU A C 1
ATOM 1025 O O . LEU A 1 132 ? 12.518 4.307 21.278 1.00 92.62 132 LEU A O 1
ATOM 1029 N N . SER A 1 133 ? 11.333 5.445 19.757 1.00 91.69 133 SER A N 1
ATOM 1030 C CA . SER A 1 133 ? 11.178 4.300 18.861 1.00 91.69 133 SER A CA 1
ATOM 1031 C C . SER A 1 133 ? 12.514 3.810 18.325 1.00 91.69 133 SER A C 1
ATOM 1033 O O . SER A 1 133 ? 12.798 2.617 18.406 1.00 91.69 133 SER A O 1
ATOM 1035 N N . LYS A 1 134 ? 13.368 4.718 17.846 1.00 91.12 134 LYS A N 1
ATOM 10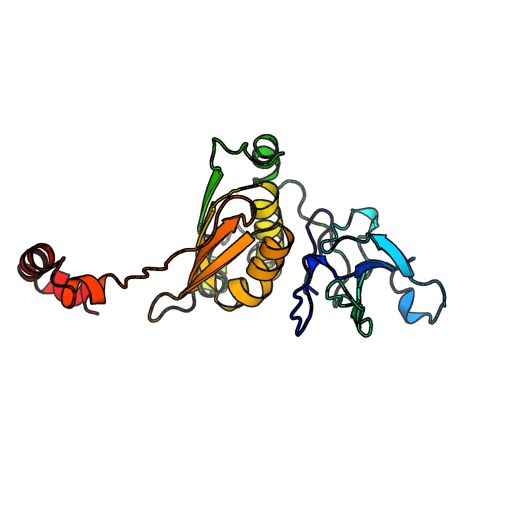36 C CA . LYS A 1 134 ? 14.666 4.359 17.258 1.00 91.12 134 LYS A CA 1
ATOM 1037 C C . LYS A 1 134 ? 15.660 3.816 18.293 1.00 91.12 134 LYS A C 1
ATOM 1039 O O . LYS A 1 134 ? 16.441 2.926 17.972 1.00 91.12 134 LYS A O 1
ATOM 1044 N N . THR A 1 135 ? 15.641 4.322 19.528 1.00 91.19 135 THR A N 1
ATOM 1045 C CA . THR A 1 135 ? 16.664 4.002 20.547 1.00 91.19 135 THR A CA 1
ATOM 1046 C C . THR A 1 135 ? 16.210 3.020 21.625 1.00 91.19 135 THR A C 1
ATOM 1048 O O . THR A 1 135 ? 17.059 2.377 22.240 1.00 91.19 135 THR A O 1
ATOM 1051 N N . VAL A 1 136 ? 14.902 2.874 21.860 1.00 94.94 136 VAL A N 1
ATOM 1052 C CA . VAL A 1 136 ? 14.359 2.040 22.948 1.00 94.94 136 VAL A CA 1
ATOM 1053 C C . VAL A 1 136 ? 13.450 0.929 22.431 1.00 94.94 136 VAL A C 1
ATOM 1055 O O . VAL A 1 136 ? 13.634 -0.219 22.829 1.00 94.94 136 VAL A O 1
ATOM 1058 N N . LEU A 1 137 ? 12.493 1.226 21.544 1.00 94.50 137 LEU A N 1
ATOM 1059 C CA . LEU A 1 137 ? 11.542 0.209 21.062 1.00 94.50 137 LEU A CA 1
ATOM 1060 C C . LEU A 1 137 ? 12.148 -0.703 19.986 1.00 94.50 137 LEU A C 1
ATOM 1062 O O . LEU A 1 137 ? 11.957 -1.921 20.022 1.00 94.50 137 LEU A O 1
ATOM 1066 N N . TYR A 1 138 ? 12.907 -0.121 19.055 1.00 95.75 138 TYR A N 1
ATOM 1067 C CA . TYR A 1 138 ? 13.496 -0.809 17.905 1.00 95.75 138 TYR A CA 1
ATOM 1068 C C . TYR A 1 138 ? 15.021 -0.616 17.776 1.00 95.75 138 TYR A C 1
ATOM 1070 O O . TYR A 1 138 ? 15.505 -0.454 16.655 1.00 95.75 138 TYR A O 1
ATOM 1078 N N . PRO A 1 139 ? 15.821 -0.688 18.863 1.00 95.25 139 PRO A N 1
ATOM 1079 C CA . PRO A 1 139 ? 17.268 -0.442 18.796 1.00 95.25 139 PRO A CA 1
ATOM 1080 C C . PRO A 1 139 ? 18.021 -1.481 17.955 1.00 95.25 139 PRO A C 1
ATOM 1082 O O . PRO A 1 139 ? 19.152 -1.259 17.537 1.00 95.25 139 PRO A O 1
ATOM 1085 N N . TYR A 1 140 ? 17.399 -2.639 17.732 1.00 96.25 140 TYR A N 1
ATOM 1086 C CA . TYR A 1 140 ? 17.915 -3.728 16.908 1.00 96.25 140 TYR A CA 1
ATOM 1087 C C . TYR A 1 140 ? 17.589 -3.561 15.416 1.00 96.25 140 TYR A C 1
ATOM 1089 O O . TYR A 1 140 ? 18.129 -4.300 14.594 1.00 96.25 140 TYR A O 1
ATOM 1097 N N . CYS A 1 141 ? 16.688 -2.643 15.053 1.00 96.00 141 CYS A N 1
ATOM 1098 C CA . CYS A 1 141 ? 16.319 -2.402 13.666 1.00 96.00 141 CYS A CA 1
ATOM 1099 C C . CYS A 1 141 ? 17.305 -1.414 13.039 1.00 96.00 141 CYS A C 1
ATOM 1101 O O . CYS A 1 141 ? 17.629 -0.384 13.630 1.00 96.00 141 CYS A O 1
ATOM 1103 N N . ALA A 1 142 ? 17.782 -1.709 11.830 1.00 95.12 142 ALA A N 1
ATOM 1104 C CA . ALA A 1 142 ? 18.635 -0.771 11.114 1.00 95.12 142 ALA A CA 1
ATOM 1105 C C . ALA A 1 142 ? 17.867 0.547 10.871 1.00 95.12 142 ALA A C 1
ATOM 1107 O O . ALA A 1 142 ? 16.737 0.484 10.385 1.00 95.12 142 ALA A O 1
ATOM 1108 N N . PRO A 1 143 ? 18.451 1.733 11.140 1.00 93.81 143 PRO A N 1
ATOM 1109 C CA . PRO A 1 143 ? 17.720 2.998 11.044 1.00 93.81 143 PRO A CA 1
ATOM 1110 C C . PRO A 1 143 ? 17.048 3.230 9.686 1.00 93.81 143 PRO A C 1
ATOM 1112 O O . PRO A 1 143 ? 15.885 3.610 9.644 1.00 93.81 143 PRO A O 1
ATOM 1115 N N . TYR A 1 144 ? 17.728 2.902 8.579 1.00 93.56 144 TYR A N 1
ATOM 1116 C CA . TYR A 1 144 ? 17.162 3.036 7.230 1.00 93.56 144 TYR A CA 1
ATOM 1117 C C . TYR A 1 144 ? 15.923 2.152 7.004 1.00 93.56 144 TYR A C 1
ATOM 1119 O O . TYR A 1 144 ? 15.076 2.487 6.185 1.00 93.56 144 TYR A O 1
ATOM 1127 N N . ALA A 1 145 ? 15.810 1.024 7.716 1.00 94.81 145 ALA A N 1
ATOM 1128 C CA . ALA A 1 145 ? 14.694 0.095 7.580 1.00 94.81 145 ALA A CA 1
ATOM 1129 C C . ALA A 1 145 ? 13.449 0.549 8.363 1.00 94.81 145 ALA A C 1
ATOM 1131 O O . ALA A 1 145 ? 12.356 0.035 8.120 1.00 94.81 145 ALA A O 1
ATOM 1132 N N . LEU A 1 146 ? 13.601 1.512 9.282 1.00 94.81 146 LEU A N 1
ATOM 1133 C CA . LEU A 1 146 ? 12.485 2.193 9.947 1.00 94.81 146 LEU A CA 1
ATOM 1134 C C . LEU A 1 146 ? 11.923 3.348 9.113 1.00 94.81 146 LEU A C 1
ATOM 1136 O O . LEU A 1 146 ? 10.769 3.728 9.317 1.00 94.81 146 LEU A O 1
ATOM 1140 N N . GLU A 1 147 ? 12.699 3.879 8.167 1.00 94.06 147 GLU A N 1
ATOM 1141 C CA . GLU A 1 147 ? 12.267 4.990 7.323 1.00 94.06 147 GLU A CA 1
ATOM 1142 C C . GLU A 1 147 ? 11.057 4.605 6.460 1.00 94.06 147 GLU A C 1
ATOM 1144 O O . GLU A 1 147 ? 10.984 3.507 5.893 1.00 94.06 147 GLU A O 1
ATOM 1149 N N . MET A 1 148 ? 10.088 5.519 6.357 1.00 93.50 148 MET A N 1
ATOM 1150 C CA . MET A 1 148 ? 8.797 5.238 5.727 1.00 93.50 148 MET A CA 1
ATOM 1151 C C . MET A 1 148 ? 8.937 4.785 4.274 1.00 93.50 148 MET A C 1
ATOM 1153 O O . MET A 1 148 ? 8.299 3.815 3.875 1.00 93.50 148 MET A O 1
ATOM 1157 N N . ASP A 1 149 ? 9.801 5.427 3.491 1.00 92.88 149 ASP A N 1
ATOM 1158 C CA . ASP A 1 149 ? 9.999 5.087 2.077 1.00 92.88 149 ASP A CA 1
ATOM 1159 C C . ASP A 1 149 ? 10.471 3.635 1.891 1.00 92.88 149 ASP A C 1
ATOM 1161 O O . ASP A 1 149 ? 10.016 2.932 0.982 1.00 92.88 149 ASP A O 1
ATOM 1165 N N . TYR A 1 150 ? 11.333 3.151 2.790 1.00 95.25 150 TYR A N 1
ATOM 1166 C CA . TYR A 1 150 ? 11.774 1.760 2.792 1.00 95.25 150 TYR A CA 1
ATOM 1167 C C . TYR A 1 150 ? 10.617 0.826 3.161 1.00 95.25 150 TYR A C 1
ATOM 1169 O O . TYR A 1 150 ? 10.299 -0.108 2.418 1.00 95.25 150 TYR A O 1
ATOM 1177 N N . ARG A 1 151 ? 9.929 1.108 4.275 1.00 96.81 151 ARG A N 1
ATOM 1178 C CA . ARG A 1 151 ? 8.812 0.281 4.759 1.00 96.81 151 ARG A CA 1
ATOM 1179 C C . ARG A 1 151 ? 7.671 0.206 3.752 1.00 96.81 151 ARG A C 1
ATOM 1181 O O . ARG A 1 151 ? 7.142 -0.876 3.519 1.00 96.81 151 ARG A O 1
ATOM 1188 N N . GLN A 1 152 ? 7.319 1.313 3.100 1.00 95.31 152 GLN A N 1
ATOM 1189 C CA . GLN A 1 152 ? 6.258 1.353 2.092 1.00 95.31 152 GLN A CA 1
ATOM 1190 C C . GLN A 1 152 ? 6.544 0.442 0.907 1.00 95.31 152 GLN A C 1
ATOM 1192 O O . GLN A 1 152 ? 5.625 -0.205 0.411 1.00 95.31 152 GLN A O 1
ATOM 1197 N N . ASN A 1 153 ? 7.792 0.371 0.444 1.00 96.12 153 ASN A N 1
ATOM 1198 C CA . ASN A 1 153 ? 8.152 -0.555 -0.624 1.00 96.12 153 ASN A CA 1
ATOM 1199 C C . ASN A 1 153 ? 7.896 -2.009 -0.199 1.00 96.12 153 ASN A C 1
ATOM 1201 O O . ASN A 1 153 ? 7.273 -2.766 -0.949 1.00 96.12 153 ASN A O 1
ATOM 1205 N N . LEU A 1 154 ? 8.292 -2.379 1.025 1.00 97.94 154 LEU A N 1
ATOM 1206 C CA . LEU A 1 154 ? 8.033 -3.708 1.585 1.00 97.94 154 LEU A CA 1
ATOM 1207 C C . LEU A 1 154 ? 6.535 -3.984 1.729 1.00 97.94 154 LEU A C 1
ATOM 1209 O O . LEU A 1 154 ? 6.066 -4.999 1.224 1.00 97.94 154 LEU A O 1
ATOM 1213 N N . ILE A 1 155 ? 5.780 -3.058 2.320 1.00 98.06 155 ILE A N 1
ATOM 1214 C CA . ILE A 1 155 ? 4.331 -3.184 2.520 1.00 98.06 155 ILE A CA 1
ATOM 1215 C C . ILE A 1 155 ? 3.606 -3.331 1.176 1.00 98.06 155 ILE A C 1
ATOM 1217 O O . ILE A 1 155 ? 2.740 -4.191 1.035 1.00 98.06 155 ILE A O 1
ATOM 1221 N N . LYS A 1 156 ? 3.967 -2.546 0.152 1.00 97.00 156 LYS A N 1
ATOM 1222 C CA . LYS A 1 156 ? 3.363 -2.652 -1.188 1.00 97.00 156 LYS A CA 1
ATOM 1223 C C . LYS A 1 156 ? 3.603 -4.020 -1.807 1.00 97.00 156 LYS A C 1
ATOM 1225 O O . LYS A 1 156 ? 2.660 -4.626 -2.317 1.00 97.00 156 LYS A O 1
ATOM 1230 N N . LYS A 1 157 ? 4.846 -4.512 -1.767 1.00 97.81 157 LYS A N 1
ATOM 1231 C CA . LYS A 1 157 ? 5.182 -5.849 -2.274 1.00 97.81 157 LYS A CA 1
ATOM 1232 C C . LYS A 1 157 ? 4.437 -6.929 -1.495 1.00 97.81 157 LYS A C 1
ATOM 1234 O O . LYS A 1 157 ? 3.860 -7.827 -2.097 1.00 97.81 157 LYS A O 1
ATOM 1239 N N . GLU A 1 158 ? 4.408 -6.810 -0.173 1.00 98.62 158 GLU A N 1
ATOM 1240 C CA . GLU A 1 158 ? 3.722 -7.741 0.712 1.00 98.62 158 GLU A CA 1
ATOM 1241 C C . GLU A 1 158 ? 2.223 -7.833 0.393 1.00 98.62 158 GLU A C 1
ATOM 1243 O O . GLU A 1 158 ? 1.723 -8.922 0.106 1.00 98.62 158 GLU A O 1
ATOM 1248 N N . LEU A 1 159 ? 1.518 -6.698 0.387 1.00 98.44 159 LEU A N 1
ATOM 1249 C CA . LEU A 1 159 ? 0.069 -6.642 0.186 1.00 98.44 159 LEU A CA 1
ATOM 1250 C C . LEU A 1 159 ? -0.347 -7.051 -1.231 1.00 98.44 159 LEU A C 1
ATOM 1252 O O . LEU A 1 159 ? -1.305 -7.809 -1.390 1.00 98.44 159 LEU A O 1
ATOM 1256 N N . SER A 1 160 ? 0.372 -6.584 -2.257 1.00 96.19 160 SER A N 1
ATOM 1257 C CA . SER A 1 160 ? 0.074 -6.949 -3.650 1.00 96.19 160 SER A CA 1
ATOM 1258 C C . SER A 1 160 ? 0.303 -8.438 -3.914 1.00 96.19 160 SER A C 1
ATOM 1260 O O . SER A 1 160 ? -0.527 -9.078 -4.558 1.00 96.19 160 SER A O 1
ATOM 1262 N N . GLY A 1 161 ? 1.361 -9.023 -3.342 1.00 97.62 161 GLY A N 1
ATOM 1263 C CA . GLY A 1 161 ? 1.652 -10.450 -3.478 1.00 97.62 161 GLY A CA 1
ATOM 1264 C C . GLY A 1 161 ? 0.646 -11.365 -2.776 1.00 97.62 161 GLY A C 1
ATOM 1265 O O . GLY A 1 161 ? 0.529 -12.530 -3.150 1.00 97.62 161 GLY A O 1
ATOM 1266 N N . TYR A 1 162 ? -0.139 -10.858 -1.815 1.00 98.56 162 TYR A N 1
ATOM 1267 C CA . TYR A 1 162 ? -1.186 -11.659 -1.175 1.00 98.56 162 TYR A CA 1
ATOM 1268 C C . TYR A 1 162 ? -2.381 -11.959 -2.066 1.00 98.56 162 TYR A C 1
ATOM 1270 O O . TYR A 1 162 ? -3.146 -12.870 -1.733 1.00 98.56 162 TYR A O 1
ATOM 1278 N N . ASN A 1 163 ? -2.573 -11.228 -3.172 1.00 97.88 163 ASN A N 1
ATOM 1279 C CA . ASN A 1 163 ? -3.722 -11.437 -4.054 1.00 97.88 163 ASN A CA 1
ATOM 1280 C C . ASN A 1 163 ? -5.038 -11.524 -3.252 1.00 97.88 163 ASN A C 1
ATOM 1282 O O . ASN A 1 163 ? -5.847 -12.430 -3.447 1.00 97.88 163 ASN A O 1
ATOM 1286 N N . ALA A 1 164 ? -5.180 -10.639 -2.259 1.00 98.44 164 ALA A N 1
ATOM 1287 C CA . ALA A 1 164 ? -6.316 -10.615 -1.345 1.00 98.44 164 ALA A CA 1
ATOM 1288 C C . ALA A 1 164 ? -7.579 -10.076 -2.032 1.00 98.44 164 ALA A C 1
ATOM 1290 O O . ALA A 1 164 ? -7.506 -9.495 -3.116 1.00 98.44 164 ALA A O 1
ATOM 1291 N N . ASP A 1 165 ? -8.722 -10.247 -1.378 1.00 98.56 165 ASP A N 1
ATOM 1292 C CA . ASP A 1 165 ? -10.005 -9.673 -1.792 1.00 98.56 165 ASP A CA 1
ATOM 1293 C C . ASP A 1 165 ? -10.421 -8.524 -0.875 1.00 98.56 165 ASP A C 1
ATOM 1295 O O . ASP A 1 165 ? -11.004 -7.551 -1.346 1.00 98.56 165 ASP A O 1
ATOM 1299 N N . ILE A 1 166 ? -10.078 -8.614 0.416 1.00 98.69 166 ILE A N 1
ATOM 1300 C CA . ILE A 1 166 ? -10.291 -7.571 1.424 1.00 98.69 166 ILE A CA 1
ATOM 1301 C C . ILE A 1 166 ? -8.987 -7.359 2.195 1.00 98.69 166 ILE A C 1
ATOM 1303 O O . ILE A 1 166 ? -8.352 -8.324 2.625 1.00 98.69 166 ILE A O 1
ATOM 1307 N N . ILE A 1 167 ? -8.591 -6.104 2.392 1.00 98.81 167 ILE A N 1
ATOM 1308 C CA . ILE A 1 167 ? -7.417 -5.727 3.184 1.00 98.81 167 ILE A CA 1
ATOM 1309 C C . ILE A 1 167 ? -7.836 -4.659 4.194 1.00 98.81 167 ILE A C 1
ATOM 1311 O O . ILE A 1 167 ? -8.174 -3.546 3.803 1.00 98.81 167 ILE A O 1
ATOM 1315 N N . CYS A 1 168 ? -7.769 -4.980 5.481 1.00 98.81 168 CYS A N 1
ATOM 1316 C CA . CYS A 1 168 ? -8.033 -4.060 6.583 1.00 98.81 168 CYS A CA 1
ATOM 1317 C C . CYS A 1 168 ? -6.712 -3.674 7.253 1.00 98.81 168 CYS A C 1
ATOM 1319 O O . CYS A 1 168 ? -6.027 -4.519 7.831 1.00 98.81 168 CYS A O 1
ATOM 1321 N N . LEU A 1 169 ? -6.354 -2.398 7.194 1.00 98.75 169 LEU A N 1
ATOM 1322 C CA . LEU A 1 169 ? -5.109 -1.870 7.733 1.00 98.75 169 LEU A CA 1
ATOM 1323 C C . LEU A 1 169 ? -5.359 -0.971 8.943 1.00 98.75 169 LEU A C 1
ATOM 1325 O O . LEU A 1 169 ? -6.350 -0.240 8.994 1.00 98.75 169 LEU A O 1
ATOM 1329 N N . GLN A 1 170 ? -4.437 -1.022 9.900 1.00 98.19 170 GLN A N 1
ATOM 1330 C CA . GLN A 1 170 ? -4.381 -0.140 11.069 1.00 98.19 170 GLN A CA 1
ATOM 1331 C C . GLN A 1 170 ? -3.048 0.613 11.082 1.00 98.19 170 GLN A C 1
ATOM 1333 O O . GLN A 1 170 ? -2.084 0.138 10.479 1.00 98.19 170 GLN A O 1
ATOM 1338 N N . GLU A 1 171 ? -2.983 1.743 11.792 1.00 96.94 171 GLU A N 1
ATOM 1339 C CA . GLU A 1 171 ? -1.785 2.591 11.846 1.00 96.94 171 GLU A CA 1
ATOM 1340 C C . GLU A 1 171 ? -1.361 3.117 10.474 1.00 96.94 171 GLU A C 1
ATOM 1342 O O . GLU A 1 171 ? -0.191 3.119 10.102 1.00 96.94 171 GLU A O 1
ATOM 1347 N N . VAL A 1 172 ? -2.348 3.565 9.698 1.00 97.19 172 VAL A N 1
ATOM 1348 C CA . VAL A 1 172 ? -2.119 4.125 8.367 1.00 97.19 172 VAL A CA 1
ATOM 1349 C C . VAL A 1 172 ? -2.058 5.644 8.462 1.00 97.19 172 VAL A C 1
ATOM 1351 O O . VAL A 1 172 ? -3.082 6.290 8.686 1.00 97.19 172 VAL A O 1
ATOM 1354 N N . ASP A 1 173 ? -0.887 6.247 8.258 1.00 95.50 173 ASP A N 1
ATOM 1355 C CA . ASP A 1 173 ? -0.798 7.705 8.137 1.00 95.50 173 ASP A CA 1
ATOM 1356 C C . ASP A 1 173 ? -1.599 8.197 6.919 1.00 95.50 173 ASP A C 1
ATOM 1358 O O . ASP A 1 173 ? -1.613 7.566 5.855 1.00 95.50 173 ASP A O 1
ATOM 1362 N N . LYS A 1 174 ? -2.223 9.377 7.024 1.00 93.19 174 LYS A N 1
ATOM 1363 C CA . LYS A 1 174 ? -3.031 9.938 5.922 1.00 93.19 174 LYS A CA 1
ATOM 1364 C C . LYS A 1 174 ? -2.233 10.078 4.616 1.00 93.19 174 LYS A C 1
ATOM 1366 O O . LYS A 1 174 ? -2.748 9.755 3.548 1.00 93.19 174 LYS A O 1
ATOM 1371 N N . GLY A 1 175 ? -0.979 10.531 4.699 1.00 92.94 175 GLY A N 1
ATOM 1372 C CA . GLY A 1 175 ? -0.088 10.641 3.535 1.00 92.94 175 GLY A CA 1
ATOM 1373 C C . GLY A 1 175 ? 0.254 9.277 2.930 1.00 92.94 175 GLY A C 1
ATOM 1374 O O . GLY A 1 175 ? 0.208 9.107 1.716 1.00 92.94 175 GLY A O 1
ATOM 1375 N N . VAL A 1 176 ? 0.488 8.260 3.767 1.00 94.44 176 VAL A N 1
ATOM 1376 C CA . VAL A 1 176 ? 0.723 6.876 3.316 1.00 94.44 176 VAL A CA 1
ATOM 1377 C C . VAL A 1 176 ? -0.487 6.351 2.543 1.00 94.44 176 VAL A C 1
ATOM 1379 O O . VAL A 1 176 ? -0.320 5.753 1.479 1.00 94.44 176 VAL A O 1
ATOM 1382 N N . PHE A 1 177 ? -1.705 6.595 3.035 1.00 95.81 177 PHE A N 1
ATOM 1383 C CA . PHE A 1 177 ? -2.929 6.199 2.340 1.00 95.81 177 PHE A CA 1
ATOM 1384 C C . PHE A 1 177 ? -3.050 6.865 0.962 1.00 95.81 177 PHE A C 1
ATOM 1386 O O . PHE A 1 177 ? -3.217 6.163 -0.036 1.00 95.81 177 PHE A O 1
ATOM 1393 N N . VAL A 1 178 ? -2.953 8.198 0.902 1.00 94.12 178 VAL A N 1
ATOM 1394 C CA . VAL A 1 178 ? -3.210 8.986 -0.319 1.00 94.12 178 VAL A CA 1
ATOM 1395 C C . VAL A 1 178 ? -2.095 8.838 -1.353 1.00 94.12 178 VAL A C 1
ATOM 1397 O O . VAL A 1 178 ? -2.369 8.653 -2.538 1.00 94.12 178 VAL A O 1
ATOM 1400 N N . ASP A 1 179 ? -0.839 8.923 -0.924 1.00 92.56 179 ASP A N 1
ATOM 1401 C CA . ASP A 1 179 ? 0.294 9.056 -1.841 1.00 92.56 179 ASP A CA 1
ATOM 1402 C C . ASP A 1 179 ? 0.962 7.721 -2.174 1.00 92.56 179 ASP A C 1
ATOM 1404 O O . ASP A 1 179 ? 1.690 7.626 -3.165 1.00 92.56 179 ASP A O 1
ATOM 1408 N N . SER A 1 180 ? 0.714 6.681 -1.371 1.00 93.75 180 SER A N 1
ATOM 1409 C CA . SER A 1 180 ? 1.475 5.435 -1.439 1.00 93.75 180 SER A CA 1
ATOM 1410 C C . SER A 1 180 ? 0.606 4.195 -1.631 1.00 93.75 180 SER A C 1
ATOM 1412 O O . SER A 1 180 ? 0.732 3.517 -2.653 1.00 93.75 180 SER A O 1
ATOM 1414 N N . LEU A 1 181 ? -0.280 3.887 -0.682 1.00 96.31 181 LEU A N 1
ATOM 1415 C CA . LEU A 1 181 ? -1.058 2.648 -0.694 1.00 96.31 181 LEU A CA 1
ATOM 1416 C C . LEU A 1 181 ? -2.213 2.690 -1.689 1.00 96.31 181 LEU A C 1
ATOM 1418 O O . LEU A 1 181 ? -2.361 1.735 -2.446 1.00 96.31 181 LEU A O 1
ATOM 1422 N N . SER A 1 182 ? -2.983 3.783 -1.743 1.00 95.50 182 SER A N 1
ATOM 1423 C CA . SER A 1 182 ? -4.116 3.880 -2.671 1.00 95.50 182 SER A CA 1
ATOM 1424 C C . SER A 1 182 ? -3.671 3.784 -4.130 1.00 95.50 182 SER A C 1
ATOM 1426 O O . SER A 1 182 ? -4.215 2.941 -4.838 1.00 95.50 182 SER A O 1
ATOM 1428 N N . PRO A 1 183 ? -2.635 4.514 -4.596 1.00 93.75 183 PRO A N 1
ATOM 1429 C CA . PRO A 1 183 ? -2.166 4.364 -5.972 1.00 93.75 183 PRO A CA 1
ATOM 1430 C C . PRO A 1 183 ? -1.608 2.975 -6.286 1.00 93.75 183 PRO A C 1
ATOM 1432 O O . PRO A 1 183 ? -1.752 2.496 -7.411 1.00 93.75 183 PRO A O 1
ATOM 1435 N N . ALA A 1 184 ? -0.954 2.336 -5.309 1.00 95.06 184 ALA A N 1
ATOM 1436 C CA . ALA A 1 184 ? -0.413 0.994 -5.473 1.00 95.06 184 ALA A CA 1
ATOM 1437 C C . ALA A 1 184 ? -1.531 -0.045 -5.576 1.00 95.06 184 ALA A C 1
ATOM 1439 O O . ALA A 1 184 ? -1.597 -0.768 -6.564 1.00 95.06 184 ALA A O 1
ATOM 1440 N N . LEU A 1 185 ? -2.431 -0.106 -4.595 1.00 96.94 185 LEU A N 1
ATOM 1441 C CA . LEU A 1 185 ? -3.503 -1.099 -4.555 1.00 96.94 185 LEU A CA 1
ATOM 1442 C C . LEU A 1 185 ? -4.551 -0.875 -5.655 1.00 96.94 185 LEU A C 1
ATOM 1444 O O . LEU A 1 185 ? -5.062 -1.853 -6.196 1.00 96.94 185 LEU A O 1
ATOM 1448 N N . ASP A 1 186 ? -4.780 0.368 -6.083 1.00 95.62 186 ASP A N 1
ATOM 1449 C CA . ASP A 1 186 ? -5.572 0.674 -7.280 1.00 95.62 186 ASP A CA 1
ATOM 1450 C C . ASP A 1 186 ? -4.985 0.021 -8.541 1.00 95.62 186 ASP A C 1
ATOM 1452 O O . ASP A 1 186 ? -5.709 -0.605 -9.317 1.00 95.62 186 ASP A O 1
ATOM 1456 N N . ALA A 1 187 ? -3.659 0.064 -8.709 1.00 94.56 187 ALA A N 1
ATOM 1457 C CA . ALA A 1 187 ? -2.987 -0.619 -9.815 1.00 94.56 187 ALA A CA 1
ATOM 1458 C C . ALA A 1 187 ? -3.115 -2.157 -9.751 1.00 94.56 187 ALA A C 1
ATOM 1460 O O . ALA A 1 187 ? -2.977 -2.819 -10.776 1.00 94.56 187 ALA A O 1
ATOM 1461 N N . PHE A 1 188 ? -3.426 -2.720 -8.577 1.00 95.50 188 PHE A N 1
ATOM 1462 C CA . PHE A 1 188 ? -3.720 -4.146 -8.373 1.00 95.50 188 PHE A CA 1
ATOM 1463 C C . PHE A 1 188 ? -5.229 -4.464 -8.306 1.00 95.50 188 PHE A C 1
ATOM 1465 O O . PHE A 1 188 ? -5.617 -5.585 -7.951 1.00 95.50 188 P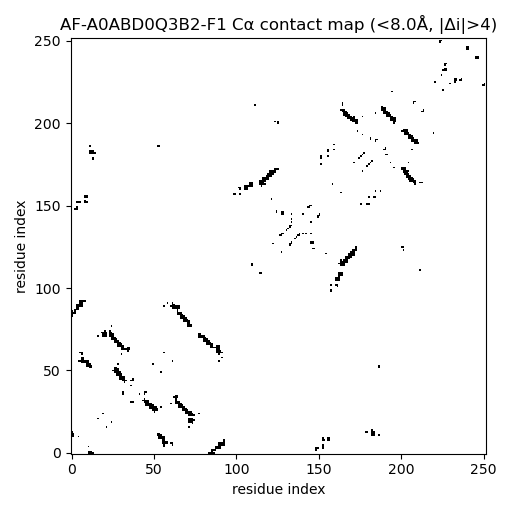HE A O 1
ATOM 1472 N N . GLY A 1 189 ? -6.084 -3.504 -8.679 1.00 95.81 189 GLY A N 1
ATOM 1473 C CA . GLY A 1 189 ? -7.525 -3.695 -8.842 1.00 95.81 189 GLY A CA 1
ATOM 1474 C C . GLY A 1 189 ? -8.351 -3.542 -7.565 1.00 95.81 189 GLY A C 1
ATOM 1475 O O . GLY A 1 189 ? -9.435 -4.123 -7.479 1.00 95.81 189 GLY A O 1
ATOM 1476 N N . PHE A 1 190 ? -7.856 -2.801 -6.575 1.00 97.75 190 PHE A N 1
ATOM 1477 C CA . PHE A 1 190 ? -8.599 -2.487 -5.357 1.00 97.75 190 PHE A CA 1
ATOM 1478 C C . PHE A 1 190 ? -9.141 -1.061 -5.365 1.00 97.75 190 PHE A C 1
ATOM 1480 O O . PHE A 1 190 ? -8.466 -0.135 -5.801 1.00 97.75 190 PHE A O 1
ATOM 1487 N N . ASP A 1 191 ? -10.317 -0.890 -4.775 1.00 97.06 191 ASP A N 1
ATOM 1488 C CA . ASP A 1 191 ? -10.758 0.395 -4.236 1.00 97.06 191 ASP A CA 1
ATOM 1489 C C . ASP A 1 191 ? -10.465 0.434 -2.734 1.00 97.06 191 ASP A C 1
ATOM 1491 O O . ASP A 1 191 ? -10.294 -0.614 -2.104 1.00 97.06 191 ASP A O 1
ATOM 1495 N N . GLY A 1 192 ? -10.398 1.632 -2.153 1.00 97.19 192 GLY A N 1
ATOM 1496 C CA . GLY A 1 192 ? -10.085 1.811 -0.739 1.00 97.19 192 GLY A CA 1
ATOM 1497 C C . GLY A 1 192 ? -10.827 2.968 -0.090 1.00 97.19 192 GLY A C 1
ATOM 1498 O O . GLY A 1 192 ? -11.061 4.001 -0.714 1.00 97.19 192 GLY A O 1
ATOM 1499 N N . VAL A 1 193 ? -11.153 2.801 1.189 1.00 98.00 193 VAL A N 1
ATOM 1500 C CA . VAL A 1 193 ? -11.683 3.849 2.069 1.00 98.00 193 VAL A CA 1
ATOM 1501 C C . VAL A 1 193 ? -10.747 4.058 3.252 1.00 98.00 193 VAL A C 1
ATOM 1503 O O . VAL A 1 193 ? -10.068 3.126 3.689 1.00 98.00 193 VAL A O 1
ATOM 1506 N N . PHE A 1 194 ? -10.714 5.283 3.773 1.00 97.44 194 PHE A N 1
ATOM 1507 C CA . PHE A 1 194 ? -9.867 5.671 4.896 1.00 97.44 194 PHE A CA 1
ATOM 1508 C C . PHE A 1 194 ? -10.670 6.412 5.956 1.00 97.44 194 PHE A C 1
ATOM 1510 O O . PHE A 1 194 ? -11.428 7.331 5.642 1.00 97.44 194 PHE A O 1
ATOM 1517 N N . ARG A 1 195 ? -10.433 6.059 7.219 1.00 96.50 195 ARG A N 1
ATOM 1518 C CA . ARG A 1 195 ? -10.990 6.734 8.388 1.00 96.50 195 ARG A CA 1
ATOM 1519 C C . ARG A 1 195 ? -9.867 7.099 9.346 1.00 96.50 195 ARG A C 1
ATOM 1521 O O . ARG A 1 195 ? -9.255 6.225 9.952 1.00 96.50 195 ARG A O 1
ATOM 1528 N N . ILE A 1 196 ? -9.617 8.396 9.505 1.00 94.00 196 ILE A N 1
ATOM 1529 C CA . ILE A 1 196 ? -8.657 8.894 10.495 1.00 94.00 196 ILE A CA 1
ATOM 1530 C C . ILE A 1 196 ? -9.190 8.669 11.916 1.00 94.00 196 ILE A C 1
ATOM 1532 O O . ILE A 1 196 ? -10.394 8.813 12.154 1.00 94.00 196 ILE A O 1
ATOM 1536 N N . LYS A 1 197 ? -8.308 8.325 12.857 1.00 89.50 197 LYS A N 1
ATOM 1537 C CA . LYS A 1 197 ? -8.655 8.328 14.280 1.00 89.50 197 LYS A CA 1
ATOM 1538 C C . LYS A 1 197 ? -8.686 9.763 14.794 1.00 89.50 197 LYS A C 1
ATOM 1540 O O . LYS A 1 197 ? -7.883 10.605 14.397 1.00 89.50 197 LYS A O 1
ATOM 1545 N N . GLU A 1 198 ? -9.631 10.055 15.676 1.00 78.25 198 GLU A N 1
ATOM 1546 C CA . GLU A 1 198 ? -9.743 11.391 16.249 1.00 78.25 198 GLU A CA 1
ATOM 1547 C C . GLU A 1 198 ? -8.499 11.722 17.086 1.00 78.25 198 GLU A C 1
ATOM 1549 O O . GLU A 1 198 ? -7.969 10.861 17.789 1.00 78.25 198 GLU A O 1
ATOM 1554 N N . ARG A 1 199 ? -8.023 12.971 17.001 1.00 76.00 199 ARG A N 1
ATOM 1555 C CA . ARG A 1 199 ? -6.842 13.474 17.734 1.00 76.00 199 ARG A CA 1
ATOM 1556 C C . ARG A 1 199 ? -5.539 12.707 17.460 1.00 76.00 199 ARG A C 1
ATOM 1558 O O . ARG A 1 199 ? -4.564 12.878 18.188 1.00 76.00 199 ARG A O 1
ATOM 1565 N N . GLN A 1 200 ? -5.508 11.888 16.413 1.00 82.50 200 GLN A N 1
ATOM 1566 C CA . GLN A 1 200 ? -4.329 11.155 15.968 1.00 82.50 200 GLN A CA 1
ATOM 1567 C C . GLN A 1 200 ? -4.018 11.493 14.510 1.00 82.50 200 GLN A C 1
ATOM 1569 O O . GLN A 1 200 ? -4.825 12.078 13.786 1.00 82.50 200 GLN A O 1
ATOM 1574 N N . HIS A 1 201 ? -2.805 11.152 14.087 1.00 83.81 201 HIS A N 1
ATOM 1575 C CA . HIS A 1 201 ? -2.304 11.448 12.743 1.00 83.81 201 HIS A CA 1
ATOM 1576 C C . HIS A 1 201 ? -2.385 10.237 11.795 1.00 83.81 201 HIS A C 1
ATOM 1578 O O . HIS A 1 201 ? -2.074 10.348 10.608 1.00 83.81 201 HIS A O 1
ATOM 1584 N N . GLU A 1 202 ? -2.858 9.103 12.313 1.00 94.56 202 GLU A N 1
ATOM 1585 C CA . GLU A 1 202 ? -3.068 7.844 11.602 1.00 94.56 202 GLU A CA 1
ATOM 1586 C C . GLU A 1 202 ? -4.523 7.379 11.702 1.00 94.56 202 GLU A C 1
ATOM 1588 O O . GLU A 1 202 ? -5.347 7.944 12.430 1.00 94.56 202 GLU A O 1
ATOM 1593 N N . GLY A 1 203 ? -4.862 6.375 10.905 1.00 96.19 203 GLY A N 1
ATOM 1594 C CA . GLY A 1 203 ? -6.195 5.818 10.874 1.00 96.19 203 GLY A CA 1
ATOM 1595 C C . GLY A 1 203 ? -6.265 4.385 10.379 1.00 96.19 203 GLY A C 1
ATOM 1596 O O . GLY A 1 203 ? -5.296 3.623 10.352 1.00 96.19 203 GLY A O 1
ATOM 1597 N N . LEU A 1 204 ? -7.480 4.038 9.983 1.00 98.00 204 LEU A N 1
ATOM 1598 C CA . LEU A 1 204 ? -7.861 2.746 9.449 1.00 98.00 204 LEU A CA 1
ATOM 1599 C C . LEU A 1 204 ? -8.059 2.871 7.943 1.00 98.00 204 LEU A C 1
ATOM 1601 O O . LEU A 1 204 ? -8.634 3.854 7.471 1.00 98.00 204 LEU A O 1
ATOM 1605 N N . ALA A 1 205 ? -7.622 1.865 7.193 1.00 98.38 205 ALA A N 1
ATOM 1606 C CA . ALA A 1 205 ? -7.921 1.762 5.771 1.00 98.38 205 ALA A CA 1
ATOM 1607 C C . ALA A 1 205 ? -8.533 0.402 5.456 1.00 98.38 205 ALA A C 1
ATOM 1609 O O . ALA A 1 205 ? -8.048 -0.620 5.937 1.00 98.38 205 ALA A O 1
ATOM 1610 N N . THR A 1 206 ? -9.557 0.385 4.612 1.00 98.69 206 THR A N 1
ATOM 1611 C CA . THR A 1 206 ? -10.163 -0.852 4.117 1.00 98.69 206 THR A CA 1
ATOM 1612 C C . THR A 1 206 ? -10.132 -0.833 2.605 1.00 98.69 206 THR A C 1
ATOM 1614 O O . THR A 1 206 ? -10.705 0.066 1.994 1.00 98.69 206 THR A O 1
ATOM 1617 N N . TYR A 1 207 ? -9.485 -1.829 2.008 1.00 98.69 207 TYR A N 1
ATOM 1618 C CA . TYR A 1 207 ? -9.458 -2.039 0.568 1.00 98.69 207 TYR A CA 1
ATOM 1619 C C . TYR A 1 207 ? -10.264 -3.271 0.188 1.00 98.69 207 TYR A C 1
ATOM 1621 O O . TYR A 1 207 ? -10.249 -4.274 0.904 1.00 98.69 207 TYR A O 1
ATOM 1629 N N . PHE A 1 208 ? -10.930 -3.210 -0.958 1.00 98.38 208 PHE A N 1
ATOM 1630 C CA . PHE A 1 208 ? -11.738 -4.298 -1.496 1.00 98.38 208 PHE A CA 1
ATOM 1631 C C . PHE A 1 208 ? -11.523 -4.430 -3.005 1.00 98.38 208 PHE A C 1
ATOM 1633 O O . PHE A 1 208 ? -11.399 -3.444 -3.732 1.00 98.38 208 PHE A O 1
ATOM 1640 N N . ARG A 1 209 ? -11.419 -5.671 -3.482 1.00 98.06 209 ARG A N 1
ATOM 1641 C CA . ARG A 1 209 ? -11.114 -5.975 -4.882 1.00 98.06 209 ARG A CA 1
ATOM 1642 C C . ARG A 1 209 ? -12.317 -5.686 -5.779 1.00 98.06 209 ARG A C 1
ATOM 1644 O O . ARG A 1 209 ? -13.342 -6.359 -5.668 1.00 98.06 209 ARG A O 1
ATOM 1651 N N . ARG A 1 210 ? -12.147 -4.772 -6.740 1.00 96.62 210 ARG A N 1
ATOM 1652 C CA . ARG A 1 210 ? -13.205 -4.311 -7.661 1.00 96.62 210 ARG A CA 1
ATOM 1653 C C . ARG A 1 210 ? -13.869 -5.423 -8.460 1.00 96.62 210 ARG A C 1
ATOM 1655 O O . ARG A 1 210 ? -15.052 -5.338 -8.763 1.00 96.62 210 ARG A O 1
ATOM 1662 N N . SER A 1 211 ? -13.118 -6.467 -8.811 1.00 96.19 211 SER A N 1
ATOM 1663 C CA . SER A 1 211 ? -13.655 -7.578 -9.601 1.00 96.19 211 SER A CA 1
ATOM 1664 C C . SER A 1 211 ? -14.636 -8.465 -8.829 1.00 96.19 211 SER A C 1
ATOM 1666 O O . SER A 1 211 ? -15.339 -9.238 -9.467 1.00 96.19 211 SER A O 1
ATOM 1668 N N . LYS A 1 212 ? -14.688 -8.376 -7.489 1.00 97.31 212 LYS A N 1
ATOM 1669 C CA . LYS A 1 212 ? -15.542 -9.229 -6.638 1.00 97.31 212 LYS A CA 1
ATOM 1670 C C . LYS A 1 212 ? -16.482 -8.442 -5.730 1.00 97.31 212 LYS A C 1
ATOM 1672 O O . LYS A 1 212 ? -17.550 -8.930 -5.377 1.00 97.31 212 LYS A O 1
ATOM 1677 N N . LEU A 1 213 ? -16.074 -7.248 -5.306 1.00 97.31 213 LEU A N 1
ATOM 1678 C CA . LEU A 1 213 ? -16.745 -6.473 -4.270 1.00 97.31 213 LEU A CA 1
ATOM 1679 C C . LEU A 1 213 ? -16.952 -5.032 -4.728 1.00 97.31 213 LEU A C 1
ATOM 1681 O O . LEU A 1 213 ? -16.103 -4.442 -5.395 1.00 97.31 213 LEU A O 1
ATOM 1685 N N . LYS A 1 214 ? -18.075 -4.454 -4.302 1.00 97.12 214 LYS A N 1
ATOM 1686 C CA . LYS A 1 214 ? -18.404 -3.040 -4.472 1.00 97.12 214 LYS A CA 1
ATOM 1687 C C . LYS A 1 214 ? -18.868 -2.480 -3.133 1.00 97.12 214 LYS A C 1
ATOM 1689 O O . LYS A 1 214 ? -19.685 -3.104 -2.458 1.00 97.12 214 LYS A O 1
ATOM 1694 N N . LEU A 1 215 ? -18.377 -1.297 -2.774 1.00 97.75 215 LEU A N 1
ATOM 1695 C CA . LEU A 1 215 ? -18.872 -0.567 -1.613 1.00 97.75 215 LEU A CA 1
ATOM 1696 C C . LEU A 1 215 ? -20.323 -0.135 -1.850 1.00 97.75 215 LEU A C 1
ATOM 1698 O O . LEU A 1 215 ? -20.619 0.533 -2.843 1.00 97.75 215 LEU A O 1
ATOM 1702 N N . LEU A 1 216 ? -21.211 -0.531 -0.941 1.00 97.94 216 LEU A N 1
ATOM 1703 C CA . LEU A 1 216 ? -22.608 -0.096 -0.942 1.00 97.94 216 LEU A CA 1
ATOM 1704 C C . LEU A 1 216 ? -22.797 1.083 0.008 1.00 97.94 216 LEU A C 1
ATOM 1706 O O . LEU A 1 216 ? -23.277 2.135 -0.401 1.00 97.94 216 LEU A O 1
ATOM 1710 N N . GLU A 1 217 ? -22.378 0.905 1.258 1.00 97.56 217 GLU A N 1
ATOM 1711 C CA . GLU A 1 217 ? -22.556 1.864 2.346 1.00 97.56 217 GLU A CA 1
ATOM 1712 C C . GLU A 1 217 ? -21.340 1.820 3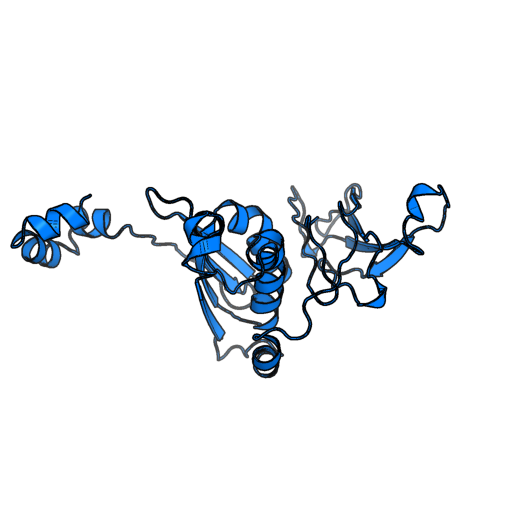.281 1.00 97.56 217 GLU A C 1
ATOM 1714 O O . GLU A 1 217 ? -20.614 0.823 3.328 1.00 97.56 217 GLU A O 1
ATOM 1719 N N . GLN A 1 218 ? -21.119 2.907 4.021 1.00 97.38 218 GLN A N 1
ATOM 1720 C CA . GLN A 1 218 ? -20.016 3.057 4.968 1.00 97.38 218 GLN A CA 1
ATOM 1721 C C . GLN A 1 218 ? -20.551 3.607 6.293 1.00 97.38 218 GLN A C 1
ATOM 1723 O O . GLN A 1 218 ? -21.184 4.662 6.321 1.00 97.38 218 GLN A O 1
ATOM 1728 N N . TYR A 1 219 ? -20.269 2.892 7.382 1.00 95.62 219 TYR A N 1
ATOM 1729 C CA . TYR A 1 219 ? -20.738 3.204 8.732 1.00 95.62 219 TYR A CA 1
ATOM 1730 C C . TYR A 1 219 ? -19.557 3.251 9.698 1.00 95.62 219 TYR A C 1
ATOM 1732 O O . TYR A 1 219 ? -19.270 2.290 10.410 1.00 95.62 219 TYR A O 1
ATOM 1740 N N . ASP A 1 220 ? -18.854 4.379 9.706 1.00 94.94 220 ASP A N 1
ATOM 1741 C CA . ASP A 1 220 ? -17.744 4.589 10.630 1.00 94.94 220 ASP A CA 1
ATOM 1742 C C . ASP A 1 220 ? -18.264 5.174 11.938 1.00 94.94 220 ASP A C 1
ATOM 1744 O O . ASP A 1 220 ? -18.878 6.242 11.944 1.00 94.94 220 ASP A O 1
ATOM 1748 N N . VAL A 1 221 ? -17.961 4.512 13.051 1.00 92.75 221 VAL A N 1
ATOM 1749 C CA . VAL A 1 221 ? -18.351 4.973 14.385 1.00 92.75 221 VAL A CA 1
ATOM 1750 C C . VAL A 1 221 ? -17.132 5.351 15.208 1.00 92.75 221 VAL A C 1
ATOM 1752 O O . VAL A 1 221 ? -16.110 4.663 15.211 1.00 92.75 221 VAL A O 1
ATOM 1755 N N . MET A 1 222 ? -17.254 6.448 15.944 1.00 91.31 222 MET A N 1
ATOM 1756 C CA . MET A 1 222 ? -16.353 6.754 17.043 1.00 91.31 222 MET A CA 1
ATOM 1757 C C . MET A 1 222 ? -16.948 6.155 18.314 1.00 91.31 222 MET A C 1
ATOM 1759 O O . MET A 1 222 ? -18.102 6.415 18.630 1.00 91.31 222 MET A O 1
ATOM 1763 N N . LEU A 1 223 ? -16.184 5.330 19.032 1.00 91.75 223 LEU A N 1
ATOM 1764 C CA . LEU A 1 223 ? -16.734 4.564 20.157 1.00 91.75 223 LEU A CA 1
ATOM 1765 C C . LEU A 1 223 ? -17.255 5.459 21.291 1.00 91.75 223 LEU A C 1
ATOM 1767 O O . LEU A 1 223 ? -18.301 5.159 21.858 1.00 91.75 223 LEU A O 1
ATOM 1771 N N . SER A 1 224 ? -16.552 6.550 21.599 1.00 90.94 224 SER A N 1
ATOM 1772 C CA . SER A 1 224 ? -16.957 7.530 22.614 1.00 90.94 224 SER A CA 1
ATOM 1773 C C . SER A 1 224 ? -18.253 8.249 22.223 1.00 90.94 224 SER A C 1
ATOM 1775 O O . SER A 1 224 ? -19.199 8.296 23.009 1.00 90.94 224 SER A O 1
ATOM 1777 N N . GLU A 1 225 ? -18.331 8.745 20.987 1.00 91.44 225 GLU A N 1
ATOM 1778 C CA . GLU A 1 225 ? -19.522 9.398 20.436 1.00 91.44 225 GLU A CA 1
ATOM 1779 C C . GLU A 1 225 ? -20.711 8.433 20.367 1.00 91.44 225 GLU A C 1
ATOM 1781 O O . GLU A 1 225 ? -21.788 8.744 20.871 1.00 91.44 225 GLU A O 1
ATOM 1786 N N . ALA A 1 226 ? -20.518 7.234 19.813 1.00 93.69 226 ALA A N 1
ATOM 1787 C CA . ALA A 1 226 ? -21.566 6.229 19.696 1.00 93.69 226 ALA A CA 1
ATOM 1788 C C . ALA A 1 226 ? -22.114 5.852 21.077 1.00 93.69 226 ALA A C 1
ATOM 1790 O O . ALA A 1 226 ? -23.321 5.902 21.293 1.00 93.69 226 ALA A O 1
ATOM 1791 N N . LEU A 1 227 ? -21.241 5.547 22.044 1.00 94.12 227 LEU A N 1
ATOM 1792 C CA . LEU A 1 227 ? -21.664 5.168 23.393 1.00 94.12 227 LEU A CA 1
ATOM 1793 C C . LEU A 1 227 ? -22.495 6.263 24.081 1.00 94.12 227 LEU A C 1
ATOM 1795 O O . LEU A 1 227 ? -23.416 5.945 24.831 1.00 94.12 227 LEU A O 1
ATOM 1799 N N . THR A 1 228 ? -22.153 7.535 23.864 1.00 91.25 228 THR A N 1
ATOM 1800 C CA . THR A 1 228 ? -22.775 8.670 24.564 1.00 91.25 228 THR A CA 1
ATOM 1801 C C . THR A 1 228 ? -24.008 9.229 23.859 1.00 91.25 228 THR A C 1
ATOM 1803 O O . THR A 1 228 ? -24.887 9.772 24.531 1.00 91.25 228 THR A O 1
ATOM 1806 N N . THR A 1 229 ? -24.101 9.095 22.534 1.00 92.56 229 THR A N 1
ATOM 1807 C CA . THR A 1 229 ? -25.147 9.745 21.726 1.00 92.56 229 THR A CA 1
ATOM 1808 C C . THR A 1 229 ? -26.139 8.772 21.097 1.00 92.56 229 THR A C 1
ATOM 1810 O O . THR A 1 229 ? -27.308 9.134 20.949 1.00 92.56 229 THR A O 1
ATOM 1813 N N . ASP A 1 230 ? -25.729 7.543 20.763 1.00 95.50 230 ASP A N 1
ATOM 1814 C CA . ASP A 1 230 ? -26.600 6.570 20.104 1.00 95.50 230 ASP A CA 1
ATOM 1815 C C . ASP A 1 230 ? -27.510 5.871 21.135 1.00 95.50 230 ASP A C 1
ATOM 1817 O O . ASP A 1 230 ? -27.022 5.176 22.039 1.00 95.50 230 ASP A O 1
ATOM 1821 N N . PRO A 1 231 ? -28.849 5.989 21.013 1.00 96.19 231 PRO A N 1
ATOM 1822 C CA . PRO A 1 231 ? -29.789 5.288 21.883 1.00 96.19 231 PRO A CA 1
ATOM 1823 C C . PRO A 1 231 ? -29.592 3.768 21.921 1.00 96.19 231 PRO A C 1
ATOM 1825 O O . PRO A 1 231 ? -29.958 3.148 22.923 1.00 96.19 231 PRO A O 1
ATOM 1828 N N . LEU A 1 232 ? -29.004 3.174 20.875 1.00 96.69 232 LEU A N 1
ATOM 1829 C CA . LEU A 1 232 ? -28.655 1.755 20.803 1.00 96.69 232 LEU A CA 1
ATOM 1830 C C . LEU A 1 232 ? -27.751 1.316 21.964 1.00 96.69 232 LEU A C 1
ATOM 1832 O O . LEU A 1 232 ? -27.815 0.167 22.400 1.00 96.69 232 LEU A O 1
ATOM 1836 N N . HIS A 1 233 ? -26.926 2.224 22.490 1.00 96.50 233 HIS A N 1
ATOM 1837 C CA . HIS A 1 233 ? -25.914 1.921 23.500 1.00 96.50 233 HIS A CA 1
ATOM 1838 C C . HIS A 1 233 ? -26.305 2.347 24.924 1.00 96.50 233 HIS A C 1
ATOM 1840 O O . HIS A 1 233 ? -25.482 2.259 25.836 1.00 96.50 233 HIS A O 1
ATOM 1846 N N . ARG A 1 234 ? -27.569 2.738 25.158 1.00 95.94 234 ARG A N 1
ATOM 1847 C CA . ARG A 1 234 ? -28.050 3.249 26.457 1.00 95.94 234 ARG A CA 1
ATOM 1848 C C . ARG A 1 234 ? -27.769 2.312 27.635 1.00 95.94 234 ARG A C 1
ATOM 1850 O O . ARG A 1 234 ? -27.268 2.765 28.657 1.00 95.94 234 ARG A O 1
ATOM 1857 N N . GLU A 1 235 ? -28.041 1.015 27.493 1.00 97.56 235 GLU A N 1
ATOM 1858 C CA . GLU A 1 235 ? -27.805 0.042 28.574 1.00 97.56 235 GLU A CA 1
ATOM 1859 C C . GLU A 1 235 ? -26.311 -0.064 28.931 1.00 97.56 235 GLU A C 1
ATOM 1861 O O . GLU A 1 235 ? -25.936 -0.171 30.101 1.00 97.56 235 GLU A O 1
ATOM 1866 N N . LEU A 1 236 ? -25.433 -0.012 27.923 1.00 96.19 236 LEU A N 1
ATOM 1867 C CA . LEU A 1 236 ? -23.989 -0.031 28.139 1.00 96.19 236 LEU A CA 1
ATOM 1868 C C . LEU A 1 236 ? -23.525 1.266 28.810 1.00 96.19 236 LEU A C 1
ATOM 1870 O O . LEU A 1 236 ? -22.735 1.210 29.753 1.00 96.19 236 LEU A O 1
ATOM 1874 N N . LEU A 1 237 ? -24.050 2.414 28.376 1.00 95.56 237 LEU A N 1
ATOM 1875 C CA . LEU A 1 237 ? -23.758 3.712 28.978 1.00 95.56 237 LEU A CA 1
ATOM 1876 C C . LEU A 1 237 ? -24.193 3.774 30.449 1.00 95.56 237 LEU A C 1
ATOM 1878 O O . LEU A 1 237 ? -23.447 4.302 31.274 1.00 95.56 237 LEU A O 1
ATOM 1882 N N . GLU A 1 238 ? -25.352 3.213 30.805 1.00 96.38 238 GLU A N 1
ATOM 1883 C CA . GLU A 1 238 ? -25.818 3.120 32.197 1.00 96.38 238 GLU A CA 1
ATOM 1884 C C . GLU A 1 238 ? -24.842 2.310 33.058 1.00 96.38 238 GLU A C 1
ATOM 1886 O O . GLU A 1 238 ? -24.432 2.769 34.127 1.00 96.38 238 GLU A O 1
ATOM 1891 N N . LYS A 1 239 ? -24.388 1.149 32.564 1.00 96.62 239 LYS A N 1
ATOM 1892 C CA . LYS A 1 239 ? -23.389 0.316 33.253 1.00 96.62 239 LYS A CA 1
ATOM 1893 C C . LYS A 1 239 ? -22.051 1.033 33.402 1.00 96.62 239 LYS A C 1
ATOM 1895 O O . LYS A 1 239 ? -21.504 1.059 34.501 1.00 96.62 239 LYS A O 1
ATOM 1900 N N . VAL A 1 240 ? -21.533 1.647 32.338 1.00 95.00 240 VAL A N 1
ATOM 1901 C CA . VAL A 1 240 ? -20.282 2.424 32.384 1.00 95.00 240 VAL A CA 1
ATOM 1902 C C . VAL A 1 240 ? -20.399 3.598 33.362 1.00 95.00 240 VAL A C 1
ATOM 1904 O O . VAL A 1 240 ? -19.473 3.847 34.131 1.00 95.00 240 VAL A O 1
ATOM 1907 N N . SER A 1 241 ? -21.558 4.261 33.411 1.00 94.50 241 SER A N 1
ATOM 1908 C CA . SER A 1 241 ? -21.814 5.402 34.300 1.00 94.50 241 SER A CA 1
ATOM 1909 C C . SER A 1 241 ? -21.814 5.043 35.790 1.00 94.50 241 SER A C 1
ATOM 1911 O O . SER A 1 241 ? -21.665 5.937 36.621 1.00 94.50 241 SER A O 1
ATOM 1913 N N . THR A 1 242 ? -21.914 3.757 36.150 1.00 97.12 242 THR A N 1
ATOM 1914 C CA . THR A 1 242 ? -21.718 3.306 37.542 1.00 97.12 242 THR A CA 1
ATOM 1915 C C . THR A 1 242 ? -20.279 3.484 38.037 1.00 97.12 242 THR A C 1
ATOM 1917 O O . THR A 1 242 ? -20.048 3.500 39.246 1.00 97.12 242 THR A O 1
ATOM 1920 N N . ASN A 1 243 ? -19.315 3.656 37.125 1.00 96.69 243 ASN A N 1
ATOM 1921 C CA . ASN A 1 243 ? -17.918 3.935 37.431 1.00 96.69 243 ASN A CA 1
ATOM 1922 C C . ASN A 1 243 ? -17.502 5.288 36.817 1.00 96.69 243 ASN A C 1
ATOM 1924 O O . ASN A 1 243 ? -17.125 5.341 35.642 1.00 96.69 243 ASN A O 1
ATOM 1928 N N . PRO A 1 244 ? -17.521 6.383 37.603 1.00 93.75 244 PRO A N 1
ATOM 1929 C CA . PRO A 1 244 ? -17.212 7.723 37.104 1.00 93.75 244 PRO A CA 1
ATOM 1930 C C . PRO A 1 244 ? -15.826 7.840 36.461 1.00 93.75 244 PRO A C 1
ATOM 1932 O O . PRO A 1 244 ? -15.693 8.459 35.411 1.00 93.75 244 PRO A O 1
ATOM 1935 N N . SER A 1 245 ? -14.806 7.189 37.033 1.00 95.25 245 SER A N 1
ATOM 1936 C CA . SER A 1 245 ? -13.440 7.226 36.493 1.00 95.25 245 SER A CA 1
ATOM 1937 C C . SER A 1 245 ? -13.308 6.494 35.157 1.00 95.25 245 SER A C 1
ATOM 1939 O O . SER A 1 245 ? -12.480 6.867 34.330 1.00 95.25 245 SER A O 1
ATOM 1941 N N . LEU A 1 246 ? -14.093 5.434 34.937 1.00 92.75 246 LEU A N 1
ATOM 1942 C CA . LEU A 1 246 ? -14.137 4.750 33.645 1.00 92.75 246 LEU A CA 1
ATOM 1943 C C . LEU A 1 246 ? -14.857 5.605 32.602 1.00 92.75 246 LEU A C 1
ATOM 1945 O O . LEU A 1 246 ? -14.357 5.743 31.490 1.00 92.75 246 LEU A O 1
ATOM 1949 N N . LYS A 1 247 ? -15.999 6.193 32.971 1.00 91.50 247 LYS A N 1
ATOM 1950 C CA . LYS A 1 247 ? -16.767 7.079 32.093 1.00 91.50 247 LYS A CA 1
ATOM 1951 C C . LYS A 1 247 ? -15.923 8.263 31.614 1.00 91.50 247 LYS A C 1
ATOM 1953 O O . LYS A 1 247 ? -15.821 8.484 30.414 1.00 91.50 247 LYS A O 1
ATOM 1958 N N . GLU A 1 248 ? -15.243 8.938 32.538 1.00 91.62 248 GLU A N 1
ATOM 1959 C CA . GLU A 1 248 ? -14.365 10.072 32.231 1.00 91.62 248 GLU A CA 1
ATOM 1960 C C . GLU A 1 248 ? -13.242 9.695 31.249 1.00 91.62 248 GLU A C 1
ATOM 1962 O O . GLU A 1 248 ? -12.917 10.475 30.362 1.00 91.62 248 GLU A O 1
ATOM 1967 N N . LYS A 1 249 ? -12.666 8.490 31.358 1.00 90.25 249 LYS A N 1
ATOM 1968 C CA . LYS A 1 249 ? -11.631 8.001 30.427 1.00 90.25 249 LYS A CA 1
ATOM 1969 C C . LYS A 1 249 ? -12.150 7.620 29.040 1.00 90.25 249 LYS A C 1
ATOM 1971 O O . LYS A 1 249 ? -11.341 7.456 28.138 1.00 90.25 249 LYS A O 1
ATOM 1976 N N . ILE A 1 250 ? -13.449 7.370 28.897 1.00 87.25 250 ILE A N 1
ATOM 1977 C CA . ILE A 1 250 ? -14.065 7.032 27.608 1.00 87.25 250 ILE A CA 1
ATOM 1978 C C . ILE A 1 250 ? -14.537 8.303 26.894 1.00 87.25 250 ILE A C 1
ATOM 1980 O O . ILE A 1 250 ? -14.508 8.357 25.669 1.00 87.25 250 ILE A O 1
ATOM 1984 N N . GLU A 1 251 ? -14.978 9.313 27.646 1.00 81.81 251 GLU A N 1
ATOM 1985 C CA . GLU A 1 251 ? -15.425 10.602 27.103 1.00 81.81 251 GLU A CA 1
ATOM 1986 C C . GLU A 1 251 ? -14.260 11.525 26.704 1.00 81.81 251 GLU A C 1
ATOM 1988 O O . GLU A 1 251 ? -14.416 12.335 25.788 1.00 81.81 251 GLU A O 1
ATOM 1993 N N . ASN A 1 252 ? -13.107 11.402 27.374 1.00 68.88 252 ASN A N 1
ATOM 1994 C CA . ASN A 1 252 ? -11.902 12.198 27.112 1.00 68.88 252 ASN A CA 1
ATOM 1995 C C . ASN A 1 252 ? -10.925 11.515 26.160 1.00 68.88 252 ASN A C 1
ATOM 1997 O O . ASN A 1 252 ? -10.378 12.257 25.309 1.00 68.88 252 ASN A O 1
#

Secondary structure (DSSP, 8-state):
--S-EETTS-B------SS-EEEEEEEEEEEESSTTGGGGT-TT-EEEEE-SS-B---GGGBT--EEEEEEEE-SS-B---EEEE-SSPEEPPPS--TTHHHHTT-SSPPPTT---EEEEE---HHHHTSHHIIIIISTTS-HHHHSHHHHHHHHHHHHHHTT-SEEEEEEEEHHIIIIIIHHHHHHTTEEEEEEEPTTSSEEEEEEEETTT----------HHHHHHH-GGGHHHHHHHHTSHHHHHHHH-

Nearest PDB structures (foldseek):
  4z0v-assembly1_A  TM=9.825E-01  e=7.701E-36  Homo sapiens
  4z2b-assembly1_A  TM=9.635E-01  e=7.701E-36  Homo sapiens
  6rw0-assembly1_A  TM=9.352E-01  e=1.322E-06  Homo sapiens
  6rvz-assembly1_A  TM=9.335E-01  e=1.405E-06  Homo sapiens
  8xci-assembly1_J  TM=4.968E-01  e=4.130E-01  Escherichia phage Lambda

pLDDT: mean 94.31, std 5.24, range [66.12, 98.81]

Sequence (252 aa):
LPSSLMAGFPVCPKLEMEFGDLNESKFRWFKETSPSAHMSGDQDCWKEVGQDRVFTPSNQDIGLKVMFKCTPGNGSRFGEPKELLSSGVVEAGPGTCTFDNRHMYTQKLTDESSLRVVSYNILADIYAQTDLSKTVLYPYCAPYALEMDYRQNLIKKELSGYNADIICLQEVDKGVFVDSLSPALDAFGFDGVFRIKERQHEGLATYFRRSKLKLLEQYDVMLSEALTTDPLHRELLEKVSTNPSLKEKIEN

Mean predicted aligned error: 4.62 Å